Protein AF-A0A4Q3C2M2-F1 (afdb_monomer)

Radius of gyration: 34.2 Å; Cα contacts (8 Å, |Δi|>4): 511; chains: 1; bounding box: 67×61×88 Å

pLDDT: mean 86.48, std 10.22, range [49.38, 97.56]

Nearest PDB structures (foldseek):
  6jum-assembly2_F  TM=5.339E-01  e=8.936E-07  Mycolicibacterium smegmatis MC2 155
  6juo-assembly2_F  TM=5.204E-01  e=8.936E-07  Mycolicibacterium smegmatis MC2 155
  6jus-assembly2_F  TM=5.505E-01  e=2.115E-06  Mycolicibacterium smegmatis MC2 155
  7yll-assembly1_A  TM=5.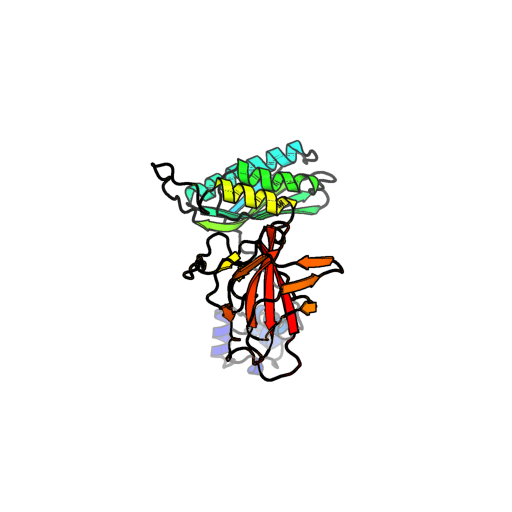994E-01  e=3.348E-06  Caldanaerobacter subterraneus subsp. tengcongensis MB4
  6jun-assembly2_A  TM=5.336E-01  e=5.301E-06  Mycolicibacterium smegmatis MC2 155

Structure (mmCIF, N/CA/C/O backbone):
data_AF-A0A4Q3C2M2-F1
#
_entry.id   AF-A0A4Q3C2M2-F1
#
loop_
_atom_site.group_PDB
_atom_site.id
_atom_site.type_symbol
_atom_site.label_atom_id
_atom_site.label_alt_id
_atom_site.label_comp_id
_atom_site.label_asym_id
_atom_site.label_entity_id
_atom_site.label_seq_id
_atom_site.pdbx_PDB_ins_code
_atom_site.Cartn_x
_atom_site.Cartn_y
_atom_site.Cartn_z
_atom_site.occupancy
_atom_site.B_iso_or_equiv
_atom_site.auth_seq_id
_atom_site.auth_comp_id
_atom_site.auth_asym_id
_atom_site.auth_atom_id
_atom_site.pdbx_PDB_model_num
ATOM 1 N N . MET A 1 1 ? -13.290 -27.060 31.501 1.00 60.03 1 MET A N 1
ATOM 2 C CA . MET A 1 1 ? -13.979 -25.785 31.180 1.00 60.03 1 MET A CA 1
ATOM 3 C C . MET A 1 1 ? -14.886 -25.884 29.936 1.00 60.03 1 MET A C 1
ATOM 5 O O . MET A 1 1 ? -15.082 -24.896 29.251 1.00 60.03 1 MET A O 1
ATOM 9 N N . ALA A 1 2 ? -15.508 -27.037 29.647 1.00 75.19 2 ALA A N 1
ATOM 10 C CA . ALA A 1 2 ? -16.236 -27.242 28.382 1.00 75.19 2 ALA A CA 1
ATOM 11 C C . ALA A 1 2 ? -17.607 -26.535 28.301 1.00 75.19 2 ALA A C 1
ATOM 13 O O . ALA A 1 2 ? -17.982 -26.056 27.242 1.00 75.19 2 ALA A O 1
ATOM 14 N N . LEU A 1 3 ? -18.329 -26.414 29.422 1.00 84.81 3 LEU A N 1
ATOM 15 C CA . LEU A 1 3 ? -19.639 -25.743 29.482 1.00 84.81 3 LEU A CA 1
ATOM 16 C C . LEU A 1 3 ? -19.568 -24.295 30.004 1.00 84.81 3 LEU A C 1
ATOM 18 O O . LEU A 1 3 ? -20.601 -23.728 30.329 1.00 84.81 3 LEU A O 1
ATOM 22 N N . ARG A 1 4 ? -18.369 -23.696 30.139 1.00 87.56 4 ARG A N 1
ATOM 23 C CA . ARG A 1 4 ? -18.173 -22.323 30.676 1.00 87.56 4 ARG A CA 1
ATOM 24 C C . ARG A 1 4 ? -18.995 -22.040 31.955 1.00 87.56 4 ARG A C 1
ATOM 26 O O . ARG A 1 4 ? -19.611 -20.990 32.094 1.00 87.56 4 ARG A O 1
ATOM 33 N N . LEU A 1 5 ? -19.039 -23.017 32.865 1.00 89.12 5 LEU A N 1
ATOM 34 C CA . LEU A 1 5 ? -19.772 -22.933 34.131 1.00 89.12 5 LEU A CA 1
ATOM 35 C C . LEU A 1 5 ? -18.962 -22.181 35.187 1.00 89.12 5 LEU A C 1
ATOM 37 O O . LEU A 1 5 ? -17.734 -22.271 35.212 1.00 89.12 5 LEU A O 1
ATOM 41 N N . GLU A 1 6 ? -19.665 -21.526 36.108 1.00 89.94 6 GLU A N 1
ATOM 42 C CA . GLU A 1 6 ? -19.064 -20.901 37.283 1.00 89.94 6 GLU A CA 1
ATOM 43 C C . GLU A 1 6 ? -18.319 -21.932 38.148 1.00 89.94 6 GLU A C 1
ATOM 45 O O . GLU A 1 6 ? -18.757 -23.078 38.321 1.00 89.94 6 GLU A O 1
ATOM 50 N N . GLN A 1 7 ? -17.187 -21.521 38.722 1.00 89.12 7 GLN A N 1
ATOM 51 C CA . GLN A 1 7 ? -16.257 -22.414 39.413 1.00 89.12 7 GLN A CA 1
ATOM 52 C C . GLN A 1 7 ? -16.909 -23.147 40.601 1.00 89.12 7 GLN A C 1
ATOM 54 O O . GLN A 1 7 ? -16.663 -24.338 40.801 1.00 89.12 7 GLN A O 1
ATOM 59 N N . ALA A 1 8 ? -17.824 -22.490 41.322 1.00 89.62 8 ALA A N 1
ATOM 60 C CA . ALA A 1 8 ? -18.588 -23.091 42.418 1.00 89.62 8 ALA A CA 1
ATOM 61 C C . ALA A 1 8 ? -19.507 -24.244 41.963 1.00 89.62 8 ALA A C 1
ATOM 63 O O . ALA A 1 8 ? -19.730 -25.210 42.701 1.00 89.62 8 ALA A O 1
ATOM 64 N N . THR A 1 9 ? -20.046 -24.169 40.745 1.00 88.69 9 THR A N 1
ATOM 65 C CA . THR A 1 9 ? -20.902 -25.213 40.158 1.00 88.69 9 THR A CA 1
ATOM 66 C C . THR A 1 9 ? -20.063 -26.391 39.676 1.00 88.69 9 THR A C 1
ATOM 68 O O . THR A 1 9 ? -20.416 -27.543 39.930 1.00 88.69 9 THR A O 1
ATOM 71 N N . VAL A 1 10 ? -18.900 -26.116 39.076 1.00 90.38 10 VAL A N 1
ATOM 72 C CA . VAL A 1 10 ? -17.929 -27.149 38.676 1.00 90.38 10 VAL A CA 1
ATOM 73 C C . VAL A 1 10 ? -17.458 -27.959 39.887 1.00 90.38 10 VAL A C 1
ATOM 75 O O . VAL A 1 10 ? -17.463 -29.187 39.846 1.00 90.38 10 VAL A O 1
ATOM 78 N N . GLN A 1 11 ? -17.118 -27.295 40.994 1.00 90.12 11 GLN A N 1
ATOM 79 C CA . GLN A 1 11 ? -16.693 -27.971 42.224 1.00 90.12 11 GLN A CA 1
ATOM 80 C C . GLN A 1 11 ? -17.796 -28.861 42.819 1.00 90.12 11 GLN A C 1
ATOM 82 O O . GLN A 1 11 ? -17.515 -29.971 43.272 1.00 90.12 11 GLN A O 1
ATOM 87 N N . ARG A 1 12 ? -19.058 -28.411 42.800 1.00 88.81 12 ARG A N 1
ATOM 88 C CA . ARG A 1 12 ? -20.202 -29.211 43.274 1.00 88.81 12 ARG A CA 1
ATOM 89 C C . ARG A 1 12 ? -20.454 -30.445 42.410 1.00 88.81 12 ARG A C 1
ATOM 91 O O . ARG A 1 12 ? -20.702 -31.514 42.960 1.00 88.81 12 ARG A O 1
ATOM 98 N N . LEU A 1 13 ? -20.359 -30.317 41.086 1.00 89.06 13 LEU A N 1
ATOM 99 C CA . LEU A 1 13 ? -20.456 -31.452 40.161 1.00 89.06 13 LEU A CA 1
ATOM 100 C C . LEU A 1 13 ? -19.337 -32.470 40.420 1.00 89.06 13 LEU A C 1
ATOM 102 O O . LEU A 1 13 ? -19.602 -33.665 40.539 1.00 89.06 13 LEU A O 1
ATOM 106 N N . HIS A 1 14 ? -18.108 -31.988 40.615 1.00 89.94 14 HIS A N 1
ATOM 107 C CA . HIS A 1 14 ? -16.955 -32.842 40.888 1.00 89.94 14 HIS A CA 1
ATOM 108 C C . HIS A 1 14 ? -17.087 -33.611 42.213 1.00 89.94 14 HIS A C 1
ATOM 110 O O . HIS A 1 14 ? -16.796 -34.803 42.263 1.00 89.94 14 HIS A O 1
ATOM 116 N N . LYS A 1 15 ? -17.597 -32.969 43.275 1.00 89.94 15 LYS A N 1
ATOM 117 C CA . LYS A 1 15 ? -17.882 -33.629 44.567 1.00 89.94 15 LYS A CA 1
ATOM 118 C C . LYS A 1 15 ? -18.911 -34.760 44.459 1.00 89.94 15 LYS A C 1
ATOM 120 O O . LYS A 1 15 ? -18.919 -35.650 45.299 1.00 89.94 15 LYS A O 1
ATOM 125 N N . LEU A 1 16 ? -19.768 -34.729 43.440 1.00 87.44 16 LEU A N 1
ATOM 126 C CA . LEU A 1 16 ? -20.792 -35.742 43.174 1.00 87.44 16 LEU A CA 1
ATOM 127 C C . LEU A 1 16 ? -20.350 -36.775 42.120 1.00 87.44 16 LEU A C 1
ATOM 129 O O . LEU A 1 16 ? -21.167 -37.575 41.673 1.00 87.44 16 LEU A O 1
ATOM 133 N N . GLY A 1 17 ? -19.080 -36.756 41.696 1.00 87.62 17 GLY A N 1
ATOM 134 C CA . GLY A 1 17 ? -18.540 -37.678 40.689 1.00 87.62 17 GLY A CA 1
ATOM 135 C C . GLY A 1 17 ? -18.951 -37.365 39.242 1.00 87.62 17 GLY A C 1
ATOM 136 O O . GLY A 1 17 ? -18.708 -38.175 38.341 1.00 87.62 17 GLY A O 1
ATOM 137 N N . LEU A 1 18 ? -19.555 -36.195 39.005 1.00 88.38 18 LEU A N 1
ATOM 138 C CA . LEU A 1 18 ? -19.999 -35.706 37.697 1.00 88.38 18 LEU A CA 1
ATOM 139 C C . LEU A 1 18 ? -18.896 -34.869 37.030 1.00 88.38 18 LEU A C 1
ATOM 141 O O . LEU A 1 18 ? -19.021 -33.665 36.827 1.00 88.38 18 LEU A O 1
ATOM 145 N N . ASP A 1 19 ? -17.787 -35.526 36.712 1.00 87.69 19 ASP A N 1
ATOM 146 C CA . ASP A 1 19 ? -16.583 -34.942 36.101 1.00 87.69 19 ASP A CA 1
ATOM 147 C C . ASP A 1 19 ? -16.683 -34.755 34.572 1.00 87.69 19 ASP A C 1
ATOM 149 O O . ASP A 1 19 ? -15.988 -33.915 33.999 1.00 87.69 19 ASP A O 1
ATOM 153 N N . LYS A 1 20 ? -17.559 -35.513 33.899 1.00 89.75 20 LYS A N 1
ATOM 154 C CA . LYS A 1 20 ? -17.764 -35.485 32.441 1.00 89.75 20 LYS A CA 1
ATOM 155 C C . LYS A 1 20 ? -19.220 -35.195 32.088 1.00 89.75 20 LYS A C 1
ATOM 157 O O . LYS A 1 20 ? -20.127 -35.748 32.703 1.00 89.75 20 LYS A O 1
ATOM 162 N N . ILE A 1 21 ? -19.438 -34.406 31.030 1.00 89.62 21 ILE A N 1
ATOM 163 C CA . ILE A 1 21 ? -20.779 -34.032 30.535 1.00 89.62 21 ILE A CA 1
ATOM 164 C C . ILE A 1 21 ? -21.632 -35.277 30.262 1.00 89.62 21 ILE A C 1
ATOM 166 O O . ILE A 1 21 ? -22.779 -35.348 30.696 1.00 89.62 21 ILE A O 1
ATOM 170 N N . GLY A 1 22 ? -21.044 -36.306 29.642 1.00 88.31 22 GLY A N 1
ATOM 171 C CA . GLY A 1 22 ? -21.733 -37.566 29.349 1.00 88.31 22 GLY A CA 1
ATOM 172 C C . GLY A 1 22 ? -22.341 -38.265 30.573 1.00 88.31 22 GLY A C 1
ATOM 173 O O . GLY A 1 22 ? -23.321 -38.982 30.422 1.00 88.31 22 GLY A O 1
ATOM 174 N N . LYS A 1 23 ? -21.829 -38.022 31.791 1.00 88.19 23 LYS A N 1
ATOM 175 C CA . LYS A 1 23 ? -22.362 -38.633 33.020 1.00 88.19 23 LYS A CA 1
ATOM 176 C C . LYS A 1 23 ? -23.680 -38.024 33.491 1.00 88.19 23 LYS A C 1
ATOM 178 O O . LYS A 1 23 ? -24.384 -38.663 34.263 1.00 88.19 23 LYS A O 1
ATOM 183 N N . PHE A 1 24 ? -24.008 -36.802 33.073 1.00 88.38 24 PHE A N 1
ATOM 184 C CA . PHE A 1 24 ? -25.226 -36.116 33.517 1.00 88.38 24 PHE A CA 1
ATOM 185 C C . PHE A 1 24 ? -26.093 -35.572 32.383 1.00 88.38 24 PHE A C 1
ATOM 187 O O . PHE A 1 24 ? -27.196 -35.107 32.645 1.00 88.38 24 PHE A O 1
ATOM 194 N N . ILE A 1 25 ? -25.652 -35.667 31.128 1.00 89.25 25 ILE A N 1
ATOM 195 C CA . ILE A 1 25 ? -26.408 -35.182 29.965 1.00 89.25 25 ILE A CA 1
ATOM 196 C C . ILE A 1 25 ? -27.773 -35.869 29.798 1.00 89.25 25 ILE A C 1
ATOM 198 O O . ILE A 1 25 ? -28.708 -35.253 29.303 1.00 89.25 25 ILE A O 1
ATOM 202 N N . GLN A 1 26 ? -27.897 -37.121 30.253 1.00 88.12 26 GLN A N 1
ATOM 203 C CA . GLN A 1 26 ? -29.139 -37.903 30.221 1.00 88.12 26 GLN A CA 1
ATOM 204 C C . GLN A 1 26 ? -29.976 -37.774 31.505 1.00 88.12 26 GLN A C 1
ATOM 206 O O . GLN A 1 26 ? -31.060 -38.348 31.595 1.00 88.12 26 GLN A O 1
ATOM 211 N N . MET A 1 27 ? -29.493 -37.053 32.525 1.00 89.00 27 MET A N 1
ATOM 212 C CA . MET A 1 27 ? -30.247 -36.892 33.770 1.00 89.00 27 MET A CA 1
ATOM 213 C C . MET A 1 27 ? -31.488 -36.012 33.555 1.00 89.00 27 MET A C 1
ATOM 215 O O . MET A 1 27 ? -31.445 -35.064 32.766 1.00 89.00 27 MET A O 1
ATOM 219 N N . PRO A 1 28 ? -32.584 -36.246 34.304 1.00 89.00 28 PRO A N 1
ATOM 220 C CA . PRO A 1 28 ? -33.771 -35.409 34.205 1.00 89.00 28 PRO A CA 1
ATOM 221 C C . PRO A 1 28 ? -33.453 -33.937 34.497 1.00 89.00 28 PRO A C 1
ATOM 223 O O . PRO A 1 28 ? -32.862 -33.604 35.531 1.00 89.00 28 PRO A O 1
ATOM 226 N N . ARG A 1 29 ? -33.905 -33.036 33.615 1.00 88.31 29 ARG A N 1
ATOM 227 C CA . ARG A 1 29 ? -33.667 -31.583 33.731 1.00 88.31 29 ARG A CA 1
ATOM 228 C C . ARG A 1 29 ? -34.121 -31.024 35.083 1.00 88.31 29 ARG A C 1
ATOM 230 O O . ARG A 1 29 ? -33.448 -30.163 35.641 1.00 88.31 29 ARG A O 1
ATOM 237 N N . SER A 1 30 ? -35.213 -31.542 35.648 1.00 88.88 30 SER A N 1
ATOM 238 C CA . SER A 1 30 ? -35.732 -31.147 36.967 1.00 88.88 30 SER A CA 1
ATOM 239 C C . SER A 1 30 ? -34.736 -31.398 38.107 1.00 88.88 30 SER A C 1
ATOM 241 O O . SER A 1 30 ? -34.596 -30.561 39.001 1.00 88.88 30 SER A O 1
ATOM 243 N N . VAL A 1 31 ? -33.993 -32.508 38.058 1.00 88.62 31 VAL A N 1
ATOM 244 C CA . VAL A 1 31 ? -32.983 -32.875 39.063 1.00 88.62 31 VAL A CA 1
ATOM 245 C C . VAL A 1 31 ? -31.769 -31.957 38.961 1.00 88.62 31 VAL A C 1
ATOM 247 O O . VAL A 1 31 ? -31.287 -31.452 39.979 1.00 88.62 31 VAL A O 1
ATOM 250 N N . LEU A 1 32 ? -31.310 -31.696 37.733 1.00 88.50 32 LEU A N 1
ATOM 251 C CA . LEU A 1 32 ? -30.190 -30.791 37.477 1.00 88.50 32 LEU A CA 1
ATOM 252 C C . LEU A 1 32 ? -30.530 -29.350 37.874 1.00 88.50 32 LEU A C 1
ATOM 254 O O . LEU A 1 32 ? -29.740 -28.719 38.577 1.00 88.50 32 LEU A O 1
ATOM 258 N N . ARG A 1 33 ? -31.733 -28.866 37.532 1.00 89.81 33 ARG A N 1
ATOM 259 C CA . ARG A 1 33 ? -32.215 -27.530 37.916 1.00 89.81 33 ARG A CA 1
ATOM 260 C C . ARG A 1 33 ? -32.247 -27.354 39.429 1.00 89.81 33 ARG A C 1
ATOM 262 O O . ARG A 1 33 ? -31.740 -26.362 39.938 1.00 89.81 33 ARG A O 1
ATOM 269 N N . ARG A 1 34 ? -32.809 -28.325 40.159 1.00 87.69 34 ARG A N 1
ATOM 270 C CA . ARG A 1 34 ? -32.954 -28.242 41.622 1.00 87.69 34 ARG A CA 1
ATOM 271 C C . ARG A 1 34 ? -31.607 -28.207 42.349 1.00 87.69 34 ARG A C 1
ATOM 273 O O . ARG A 1 34 ? -31.504 -27.567 43.388 1.00 87.69 34 ARG A O 1
ATOM 280 N N . ARG A 1 35 ? -30.590 -28.911 41.839 1.00 87.06 35 ARG A N 1
ATOM 281 C CA . ARG A 1 35 ? -29.280 -29.041 42.507 1.00 87.06 35 ARG A CA 1
ATOM 282 C C . ARG A 1 35 ? -28.246 -28.005 42.065 1.00 87.06 35 ARG A C 1
ATOM 284 O O . ARG A 1 35 ? -27.429 -27.587 42.883 1.00 87.06 35 ARG A O 1
ATOM 291 N N . PHE A 1 36 ? -28.265 -27.611 40.795 1.00 87.56 36 PHE A N 1
ATOM 292 C CA . PHE A 1 36 ? -27.219 -26.781 40.184 1.00 87.56 36 PHE A CA 1
ATOM 293 C C . PHE A 1 36 ? -27.750 -25.490 39.555 1.00 87.56 36 PHE A C 1
ATOM 295 O O . PHE A 1 36 ? -26.964 -24.687 39.057 1.00 87.56 36 PHE A O 1
ATOM 302 N N . GLY A 1 37 ? -29.063 -25.267 39.611 1.00 88.88 37 GLY A N 1
ATOM 303 C CA . GLY A 1 37 ? -29.704 -24.072 39.087 1.00 88.88 37 GLY A CA 1
ATOM 304 C C . GLY A 1 37 ? -29.899 -24.094 37.573 1.00 88.88 37 GLY A C 1
ATOM 305 O O . GLY A 1 37 ? -29.601 -25.060 36.869 1.00 88.88 37 GLY A O 1
ATOM 306 N N . GLU A 1 38 ? -30.439 -22.989 37.076 1.00 90.31 38 GLU A N 1
ATOM 307 C CA . GLU A 1 38 ? -30.818 -22.818 35.673 1.00 90.31 38 GLU A CA 1
ATOM 308 C C . GLU A 1 38 ? -29.612 -22.565 34.760 1.00 90.31 38 GLU A C 1
ATOM 310 O O . GLU A 1 38 ? -29.592 -23.027 33.624 1.00 90.31 38 GLU A O 1
ATOM 315 N N . ALA A 1 39 ? -28.554 -21.942 35.286 1.00 89.81 39 ALA A N 1
ATOM 316 C CA . ALA A 1 39 ? -27.333 -21.639 34.541 1.00 89.81 39 ALA A CA 1
ATOM 317 C C . ALA A 1 39 ? -26.648 -22.891 33.957 1.00 89.81 39 ALA A C 1
ATOM 319 O O . ALA A 1 39 ? -26.135 -22.848 32.838 1.00 89.81 39 ALA A O 1
ATOM 320 N N . LEU A 1 40 ? -26.675 -24.022 34.680 1.00 90.56 40 LEU A N 1
ATOM 321 C CA . LEU A 1 40 ? -26.167 -25.299 34.167 1.00 90.56 40 LEU A CA 1
ATOM 322 C C . LEU A 1 40 ? -26.988 -25.783 32.967 1.00 90.56 40 LEU A C 1
ATOM 324 O O . LEU A 1 40 ? -26.415 -26.227 31.976 1.00 90.56 40 LEU A O 1
ATOM 328 N N . LEU A 1 41 ? -28.318 -25.704 33.060 1.00 91.38 41 LEU A N 1
ATOM 329 C CA . LEU A 1 41 ? -29.217 -26.139 31.992 1.00 91.38 41 LEU A CA 1
ATOM 330 C C . LEU A 1 41 ? -29.111 -25.250 30.759 1.00 91.38 41 LEU A C 1
ATOM 332 O O . LEU A 1 41 ? -29.114 -25.783 29.655 1.00 91.38 41 LEU A O 1
ATOM 336 N N . LEU A 1 42 ? -28.970 -23.937 30.947 1.00 91.69 42 LEU A N 1
ATOM 337 C CA . LEU A 1 42 ? -28.752 -22.994 29.856 1.00 91.69 42 LEU A CA 1
ATOM 338 C C . LEU A 1 42 ? -27.470 -23.346 29.097 1.00 91.69 42 LEU A C 1
ATOM 340 O O . LEU A 1 42 ? -27.502 -23.538 27.887 1.00 91.69 42 LEU A O 1
ATOM 344 N N . LYS A 1 43 ? -26.347 -23.525 29.805 1.00 91.38 43 LYS A N 1
ATOM 345 C CA . LYS A 1 43 ? -25.070 -23.878 29.166 1.00 91.38 43 LYS A CA 1
ATOM 346 C C . LYS A 1 43 ? -25.082 -25.265 28.527 1.00 91.38 43 LYS A C 1
ATOM 348 O O . LYS A 1 43 ? -24.472 -25.452 27.478 1.00 91.38 43 LYS A O 1
ATOM 353 N N . LEU A 1 44 ? -25.789 -26.225 29.124 1.00 90.94 44 LEU A N 1
ATOM 354 C CA . LEU A 1 44 ? -25.987 -27.546 28.531 1.00 90.94 44 LEU A CA 1
ATOM 355 C C . LEU A 1 44 ? -26.843 -27.470 27.259 1.00 90.94 44 LEU A C 1
ATOM 357 O O . LEU A 1 44 ? -26.514 -28.120 26.274 1.00 90.94 44 LEU A O 1
ATOM 361 N N . GLY A 1 45 ? -27.905 -26.661 27.268 1.00 90.75 45 GLY A N 1
ATOM 362 C CA . GLY A 1 45 ? -28.761 -26.428 26.107 1.00 90.75 45 GLY A CA 1
ATOM 363 C C . GLY A 1 45 ? -28.022 -25.735 24.964 1.00 90.75 45 GLY A C 1
ATOM 364 O O . GLY A 1 45 ? -28.124 -26.178 23.825 1.00 90.75 45 GLY A O 1
ATOM 365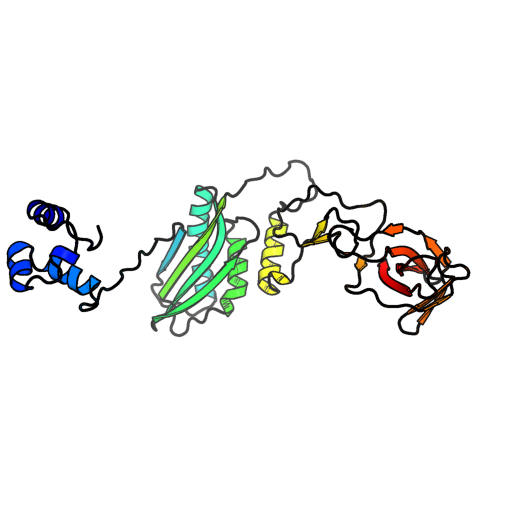 N N . GLN A 1 46 ? -27.194 -24.735 25.277 1.00 91.31 46 GLN A N 1
ATOM 366 C CA . GLN A 1 46 ? -26.322 -24.064 24.307 1.00 91.31 46 GLN A CA 1
ATOM 367 C C . GLN A 1 46 ? -25.312 -25.039 23.683 1.00 91.31 46 GLN A C 1
ATOM 369 O O . GLN A 1 46 ? -25.104 -25.030 22.476 1.00 91.31 46 GLN A O 1
ATOM 374 N N . ALA A 1 47 ? -24.727 -25.938 24.481 1.00 89.88 47 ALA A N 1
ATOM 375 C CA . ALA A 1 47 ? -23.802 -26.955 23.975 1.00 89.88 47 ALA A CA 1
ATOM 376 C C . ALA A 1 47 ? -24.484 -28.048 23.130 1.00 89.88 47 ALA A C 1
ATOM 378 O O . ALA A 1 47 ? -23.842 -28.637 22.264 1.00 89.88 47 ALA A O 1
ATOM 379 N N . LEU A 1 48 ? -25.764 -28.330 23.390 1.00 89.25 48 LEU A N 1
ATOM 380 C CA . LEU A 1 48 ? -26.581 -29.288 22.637 1.00 89.25 48 LEU A CA 1
ATOM 381 C C . LEU A 1 48 ? -27.284 -28.668 21.418 1.00 89.25 48 LEU A C 1
ATOM 383 O O . LEU A 1 48 ? -27.910 -29.399 20.656 1.00 89.25 48 LEU A O 1
ATOM 387 N N . GLY A 1 49 ? -27.205 -27.346 21.239 1.00 89.06 49 GLY A N 1
ATOM 388 C CA . GLY A 1 49 ? -27.900 -26.625 20.171 1.00 89.06 49 GLY A CA 1
ATOM 389 C C . GLY A 1 49 ? -29.413 -26.490 20.376 1.00 89.06 49 GLY A C 1
ATOM 390 O O . GLY A 1 49 ? -30.125 -26.175 19.430 1.00 89.06 49 GLY A O 1
ATOM 391 N N . THR A 1 50 ? -29.923 -26.734 21.588 1.00 90.88 50 THR A N 1
ATOM 392 C CA . THR A 1 50 ? -31.351 -26.546 21.908 1.00 90.88 50 THR A CA 1
ATOM 393 C C . THR A 1 50 ? -31.676 -25.125 22.363 1.00 90.88 50 THR A C 1
ATOM 395 O O . THR A 1 50 ? -32.844 -24.769 22.431 1.00 90.88 50 THR A O 1
ATOM 398 N N . GLU A 1 51 ? -30.660 -24.343 22.727 1.00 92.00 51 GLU A N 1
ATOM 399 C CA . GLU A 1 51 ? -30.773 -22.942 23.140 1.00 92.00 51 GLU A CA 1
ATOM 400 C C . GLU A 1 51 ? -29.813 -22.106 22.296 1.00 92.00 51 GLU A C 1
ATOM 402 O O . GLU A 1 51 ? -28.676 -22.525 22.058 1.00 92.00 51 GLU A O 1
ATOM 407 N N . GLU A 1 52 ? -30.235 -20.914 21.881 1.00 89.25 52 GLU A N 1
ATOM 408 C CA . GLU A 1 52 ? -29.352 -19.994 21.168 1.00 89.25 52 GLU A CA 1
ATOM 409 C C . GLU A 1 52 ? -28.275 -19.419 22.106 1.00 89.25 52 GLU A C 1
ATOM 411 O O . GLU A 1 52 ? -28.514 -19.071 23.269 1.00 89.25 52 GLU A O 1
ATOM 416 N N . GLU A 1 53 ? -27.051 -19.304 21.592 1.00 89.81 53 GLU A N 1
ATOM 417 C CA . GLU A 1 53 ? -25.970 -18.575 22.247 1.00 89.81 53 GLU A CA 1
ATOM 418 C C . GLU A 1 53 ? -25.514 -17.435 21.340 1.00 89.81 53 GLU A C 1
ATOM 420 O O . GLU A 1 53 ? -24.888 -17.654 20.304 1.00 89.81 53 GLU A O 1
ATOM 425 N N . ALA A 1 54 ? -25.808 -16.200 21.749 1.00 86.62 54 ALA A N 1
ATOM 426 C CA . ALA A 1 54 ? -25.263 -15.028 21.087 1.00 86.62 54 ALA A CA 1
ATOM 427 C C . ALA A 1 54 ?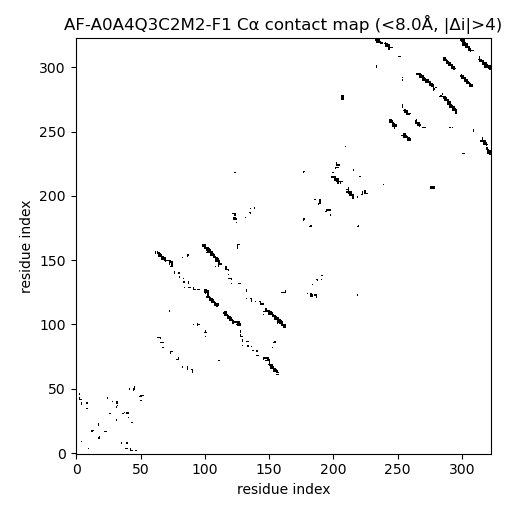 -23.751 -14.951 21.345 1.00 86.62 54 ALA A C 1
ATOM 429 O O . ALA A 1 54 ? -23.296 -14.912 22.491 1.00 86.62 54 ALA A O 1
ATOM 430 N N . ILE A 1 55 ? -22.965 -14.916 20.270 1.00 82.00 55 ILE A N 1
ATOM 431 C CA . ILE A 1 55 ? -21.529 -14.660 20.353 1.00 82.00 55 ILE A CA 1
ATOM 432 C C . ILE A 1 55 ? -21.347 -13.153 20.498 1.00 82.00 55 ILE A C 1
ATOM 434 O O . ILE A 1 55 ? -21.615 -12.404 19.561 1.00 82.00 55 ILE A O 1
ATOM 438 N N . THR A 1 56 ? -20.863 -12.705 21.654 1.00 79.50 56 THR A N 1
ATOM 439 C CA . THR A 1 56 ? -20.416 -11.320 21.815 1.00 79.50 56 THR A CA 1
ATOM 440 C C . THR A 1 56 ? -19.026 -11.193 21.193 1.00 79.50 56 THR A C 1
ATOM 442 O O . THR A 1 56 ? -18.079 -11.780 21.725 1.00 79.50 56 THR A O 1
ATOM 445 N N . PRO A 1 57 ? -18.861 -10.471 20.072 1.00 79.19 57 PRO A N 1
ATOM 446 C CA . PRO A 1 57 ? -17.547 -10.289 19.480 1.00 79.19 57 PRO A CA 1
ATOM 447 C C . PRO A 1 57 ? -16.661 -9.495 20.442 1.00 79.19 57 PRO A C 1
ATOM 449 O O . PRO A 1 57 ? -17.073 -8.469 20.986 1.00 79.19 57 PRO A O 1
ATOM 452 N N . LEU A 1 58 ? -15.425 -9.955 20.635 1.00 80.69 58 LEU A N 1
ATOM 453 C CA . LEU A 1 58 ? -14.413 -9.158 21.314 1.00 80.69 58 LEU A CA 1
ATOM 454 C C . LEU A 1 58 ? -13.986 -8.034 20.362 1.00 80.69 58 LEU A C 1
ATOM 456 O O . LEU A 1 58 ? -13.248 -8.268 19.406 1.00 80.69 58 LEU A O 1
ATOM 460 N N . VAL A 1 59 ? -14.471 -6.820 20.606 1.00 75.81 59 VAL A N 1
ATOM 461 C CA . VAL A 1 59 ? -14.065 -5.639 19.839 1.00 75.81 59 VAL A CA 1
ATOM 462 C C . VAL A 1 59 ? -12.794 -5.080 20.470 1.00 75.81 59 VAL A C 1
ATOM 464 O O . VAL A 1 59 ? -12.831 -4.506 21.556 1.00 75.81 59 VAL A O 1
ATOM 467 N N . LEU A 1 60 ? -11.656 -5.273 19.801 1.00 73.06 60 LEU A N 1
ATOM 468 C CA . LEU A 1 60 ? -10.403 -4.633 20.196 1.00 73.06 60 LEU A CA 1
ATOM 469 C C . LEU A 1 60 ? -10.520 -3.129 19.938 1.00 73.06 60 LEU A C 1
ATOM 471 O O . LEU A 1 60 ? -10.821 -2.715 18.818 1.00 73.06 60 LEU A O 1
ATOM 475 N N . VAL A 1 61 ? -10.281 -2.317 20.967 1.00 72.94 61 VAL A N 1
ATOM 476 C CA . VAL A 1 61 ? -10.226 -0.860 20.818 1.00 72.94 61 VAL A CA 1
ATOM 477 C C . VAL A 1 61 ? -8.970 -0.524 20.010 1.00 72.94 61 VAL A C 1
ATOM 479 O O . VAL A 1 61 ? -7.873 -0.897 20.440 1.00 72.94 61 VAL A O 1
ATOM 482 N N . PRO A 1 62 ? -9.087 0.135 18.842 1.00 76.62 62 PRO A N 1
ATOM 483 C CA . PRO A 1 62 ? -7.916 0.548 18.085 1.00 76.62 62 PRO A CA 1
ATOM 484 C C . PRO A 1 62 ? -7.064 1.485 18.950 1.00 76.62 62 PRO A C 1
ATOM 486 O O . PRO A 1 62 ? -7.610 2.426 19.526 1.00 76.62 62 PRO A O 1
ATOM 489 N N . PRO A 1 63 ? -5.741 1.271 19.050 1.00 80.62 63 PRO A N 1
ATOM 490 C CA . PRO A 1 63 ? -4.903 2.076 19.937 1.00 80.62 63 PRO A CA 1
ATOM 491 C C . PRO A 1 63 ? -4.870 3.552 19.521 1.00 80.62 63 PRO A C 1
ATOM 493 O O . PRO A 1 63 ? -4.772 4.424 20.382 1.00 80.62 63 PRO A O 1
ATOM 496 N N . TYR A 1 64 ? -5.010 3.827 18.222 1.00 93.00 64 TYR A N 1
ATOM 497 C CA . TYR A 1 64 ? -4.924 5.157 17.628 1.00 93.00 64 TYR A CA 1
ATOM 498 C C . TYR A 1 64 ? -6.189 5.453 16.817 1.00 93.00 64 TYR A C 1
ATOM 500 O O . TYR A 1 64 ? -6.274 5.160 15.620 1.00 93.00 64 TYR A O 1
ATOM 508 N N . GLU A 1 65 ? -7.190 6.008 17.490 1.00 95.06 65 GLU A N 1
ATOM 509 C CA . GLU A 1 65 ? -8.443 6.456 16.893 1.00 95.06 65 GLU A CA 1
ATOM 510 C C . GLU A 1 65 ? -8.778 7.850 17.412 1.00 95.06 65 GLU A C 1
ATOM 512 O O . GLU A 1 65 ? -8.812 8.067 18.619 1.00 95.06 65 GLU A O 1
ATOM 517 N N . GLU A 1 66 ? -9.075 8.762 16.492 1.00 96.50 66 GLU A N 1
ATOM 518 C CA . GLU A 1 66 ? -9.581 10.093 16.800 1.00 96.50 66 GLU A CA 1
ATOM 519 C C . GLU A 1 66 ? -10.990 10.251 16.238 1.00 96.50 66 GLU A C 1
ATOM 521 O O . GLU A 1 66 ? -11.316 9.759 15.151 1.00 96.50 66 GLU A O 1
ATOM 526 N N . ARG A 1 67 ? -11.848 10.935 16.992 1.00 96.12 67 ARG A N 1
ATOM 527 C CA . ARG A 1 67 ? -13.272 11.083 16.680 1.00 96.12 67 ARG A CA 1
ATOM 528 C C . ARG A 1 67 ? -13.646 12.551 16.722 1.00 96.12 67 ARG A C 1
ATOM 530 O O . ARG A 1 67 ? -13.328 13.246 17.680 1.00 96.12 67 ARG A O 1
ATOM 537 N N . LEU A 1 68 ? -14.370 13.003 15.708 1.00 96.56 68 LEU A N 1
ATOM 538 C CA . LEU A 1 68 ? -14.851 14.372 15.610 1.00 96.56 68 LEU A CA 1
ATOM 539 C C . LEU A 1 68 ? -16.371 14.362 15.409 1.00 96.56 68 LEU A C 1
ATOM 541 O O . LEU A 1 68 ? -16.830 14.158 14.280 1.00 96.56 68 LEU A O 1
ATOM 545 N N . PRO A 1 69 ? -17.159 14.544 16.485 1.00 95.56 69 PRO A N 1
ATOM 546 C CA . PRO A 1 69 ? -18.590 14.774 16.357 1.00 95.56 69 PRO A CA 1
ATOM 547 C C . PRO A 1 69 ? -18.838 16.158 15.745 1.00 95.56 69 PRO A C 1
ATOM 549 O O . PRO A 1 69 ? -18.183 17.142 16.100 1.00 95.56 69 PRO A O 1
ATOM 552 N N . CYS A 1 70 ? -19.787 16.240 14.822 1.00 92.12 70 CYS A N 1
ATOM 553 C CA . CYS A 1 70 ? -20.204 17.479 14.184 1.00 92.12 70 CYS A CA 1
ATOM 554 C C . CYS A 1 70 ? -21.524 17.942 14.811 1.00 92.12 70 CYS A C 1
ATOM 556 O O . CYS A 1 70 ? -22.504 17.205 14.796 1.00 92.12 70 CYS A O 1
ATOM 558 N N . LEU A 1 71 ? -21.550 19.165 15.353 1.00 88.06 71 LEU A N 1
ATOM 559 C CA . LEU A 1 71 ? -22.772 19.755 15.921 1.00 88.06 71 LEU A CA 1
ATOM 560 C C . LEU A 1 71 ? -23.860 19.933 14.856 1.00 88.06 71 LEU A C 1
ATOM 562 O O . LEU A 1 71 ? -25.036 19.711 15.124 1.00 88.06 71 LEU A O 1
ATOM 566 N N . GLU A 1 72 ? -23.443 20.297 13.643 1.00 90.25 72 GLU A N 1
ATOM 567 C CA . GLU A 1 72 ? -24.294 20.340 12.463 1.00 90.25 72 GLU A CA 1
ATOM 568 C C . GLU A 1 72 ? -23.775 19.350 11.409 1.00 90.25 72 GLU A C 1
ATOM 570 O O . GLU A 1 72 ? -22.558 19.263 11.204 1.00 90.25 72 GLU A O 1
ATOM 575 N N . PRO A 1 73 ? -24.664 18.617 10.715 1.00 91.62 73 PRO A N 1
ATOM 576 C CA . PRO A 1 73 ? -24.268 17.651 9.700 1.00 91.62 73 PRO A CA 1
ATOM 577 C C . PRO A 1 73 ? -23.486 18.306 8.557 1.00 91.62 73 PRO A C 1
ATOM 579 O O . PRO A 1 73 ? -24.013 19.134 7.808 1.00 91.62 73 PRO A O 1
ATOM 582 N N . ILE A 1 74 ? -22.233 17.895 8.365 1.00 93.88 74 ILE A N 1
ATOM 583 C CA . ILE A 1 74 ? -21.382 18.473 7.321 1.00 93.88 74 ILE A CA 1
ATOM 584 C C . ILE A 1 74 ? -21.708 17.867 5.954 1.00 93.88 74 ILE A C 1
ATOM 586 O O . ILE A 1 74 ? -21.862 16.653 5.798 1.00 93.88 74 ILE A O 1
ATOM 590 N N . ARG A 1 75 ? -21.817 18.729 4.938 1.00 93.44 75 ARG A N 1
ATOM 591 C CA . ARG A 1 75 ? -22.159 18.337 3.555 1.00 93.44 75 ARG A CA 1
ATOM 592 C C . ARG A 1 75 ? -21.207 18.905 2.511 1.00 93.44 75 ARG A C 1
ATOM 594 O O . ARG A 1 75 ? -21.195 18.433 1.379 1.00 93.44 75 ARG A O 1
ATOM 601 N N . THR A 1 76 ? -20.429 19.920 2.872 1.00 93.12 76 THR A N 1
ATOM 602 C CA . THR A 1 76 ? -19.529 20.597 1.943 1.00 93.12 76 THR A CA 1
ATOM 603 C C . THR A 1 76 ? -18.145 19.964 1.958 1.00 93.12 76 THR A C 1
ATOM 605 O O . THR A 1 76 ? -17.656 19.510 2.993 1.00 93.12 76 THR A O 1
ATOM 608 N N . LYS A 1 77 ? -17.490 19.982 0.793 1.00 93.75 77 LYS A N 1
ATOM 609 C CA . LYS A 1 77 ? -16.099 19.544 0.635 1.00 93.75 77 LYS A CA 1
ATOM 610 C C . LYS A 1 77 ? -15.172 20.255 1.629 1.00 93.75 77 LYS A C 1
ATOM 612 O O . LYS A 1 77 ? -14.413 19.595 2.324 1.00 93.75 77 LYS A O 1
ATOM 617 N N . THR A 1 78 ? -15.309 21.574 1.756 1.00 94.31 78 THR A N 1
ATOM 618 C CA . THR A 1 78 ? -14.499 22.399 2.663 1.00 94.31 78 THR A CA 1
ATOM 619 C C . THR A 1 78 ? -14.675 22.011 4.131 1.00 94.31 78 THR A C 1
ATOM 621 O O . THR A 1 78 ? -13.692 21.928 4.860 1.00 94.31 78 THR A O 1
ATOM 624 N N . ALA A 1 79 ? -15.901 21.715 4.578 1.00 94.56 79 ALA A N 1
ATOM 625 C CA . ALA A 1 79 ? -16.137 21.271 5.952 1.00 94.56 79 ALA A CA 1
ATOM 626 C C . ALA A 1 79 ? -15.517 19.891 6.222 1.00 94.56 79 ALA A C 1
ATOM 628 O O . ALA A 1 79 ? -14.934 19.680 7.284 1.00 94.56 79 ALA A O 1
ATOM 629 N N . ILE A 1 80 ? -15.598 18.972 5.252 1.00 94.94 80 ILE A N 1
ATOM 630 C CA . ILE A 1 80 ? -14.958 17.652 5.337 1.00 94.94 80 ILE A CA 1
ATOM 631 C C . ILE A 1 80 ? -13.434 17.801 5.398 1.00 94.94 80 ILE A C 1
ATOM 633 O O . ILE A 1 80 ? -12.796 17.164 6.230 1.00 94.94 80 ILE A O 1
ATOM 637 N N . GLU A 1 81 ? -12.846 18.669 4.576 1.00 95.81 81 GLU A N 1
ATOM 638 C CA . GLU A 1 81 ? -11.407 18.948 4.592 1.00 95.81 81 GLU A CA 1
ATOM 639 C C . GLU A 1 81 ? -10.947 19.508 5.941 1.00 95.81 81 GLU A C 1
ATOM 641 O O . GLU A 1 81 ? -10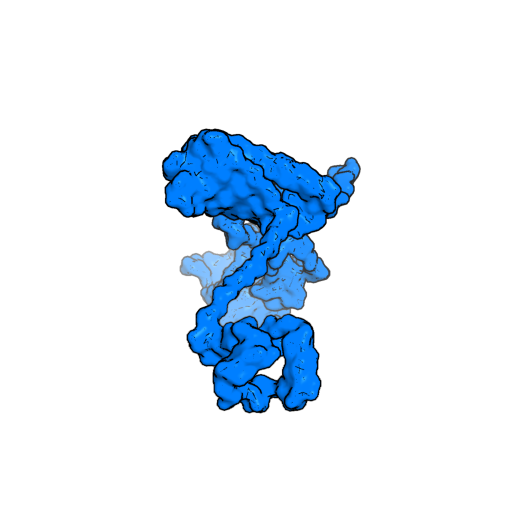.006 18.981 6.528 1.00 95.81 81 GLU A O 1
ATOM 646 N N . ILE A 1 82 ? -11.652 20.504 6.486 1.00 95.69 82 ILE A N 1
ATOM 647 C CA . ILE A 1 82 ? -11.358 21.065 7.816 1.00 95.69 82 ILE A CA 1
ATOM 648 C C . ILE A 1 82 ? -11.441 19.979 8.896 1.00 95.69 82 ILE A C 1
ATOM 650 O O . ILE A 1 82 ? -10.588 19.911 9.781 1.00 95.69 82 ILE A O 1
ATOM 654 N N . ALA A 1 83 ? -12.459 19.122 8.829 1.00 95.81 83 ALA A N 1
ATOM 655 C CA . ALA A 1 83 ? -12.640 18.035 9.779 1.00 95.81 83 ALA A CA 1
ATOM 656 C C . ALA A 1 83 ? -11.516 16.987 9.699 1.00 95.81 83 ALA A C 1
ATOM 658 O O . ALA A 1 83 ? -11.014 16.548 10.734 1.00 95.81 83 ALA A O 1
ATOM 659 N N . ILE A 1 84 ? -11.081 16.626 8.487 1.00 96.62 84 ILE A N 1
ATOM 660 C CA . ILE A 1 84 ? -9.942 15.725 8.265 1.00 96.62 84 ILE A CA 1
ATOM 661 C C . ILE A 1 84 ? -8.660 16.336 8.830 1.00 96.62 84 ILE A C 1
ATOM 663 O O . ILE A 1 84 ? -7.926 15.641 9.527 1.00 96.62 84 ILE A O 1
ATOM 667 N N . THR A 1 85 ? -8.401 17.621 8.576 1.00 97.31 85 THR A N 1
ATOM 668 C CA . THR A 1 85 ? -7.219 18.315 9.106 1.00 97.31 85 THR A CA 1
ATOM 669 C C . THR A 1 85 ? -7.190 18.277 10.630 1.00 97.31 85 THR A C 1
ATOM 671 O O . THR A 1 85 ? -6.186 17.859 11.194 1.00 97.31 85 THR A O 1
ATOM 674 N N . LYS A 1 86 ? -8.308 18.588 11.299 1.00 97.00 86 LYS A N 1
ATOM 675 C CA . LYS A 1 86 ? -8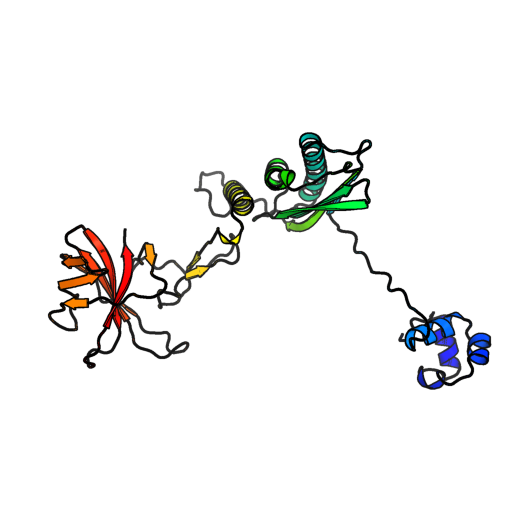.404 18.515 12.769 1.00 97.00 86 LYS A CA 1
ATOM 676 C C . LYS A 1 86 ? -8.127 17.111 13.311 1.00 97.00 86 LYS A C 1
ATOM 678 O O . LYS A 1 86 ? -7.390 16.955 14.279 1.00 97.00 86 LYS A O 1
ATOM 683 N N . LEU A 1 87 ? -8.703 16.082 12.687 1.00 97.38 87 LEU A N 1
ATOM 684 C CA . LEU A 1 87 ? -8.460 14.689 13.076 1.00 97.38 87 LEU A CA 1
ATOM 685 C C . LEU A 1 87 ? -6.994 14.289 12.879 1.00 97.38 87 LEU A C 1
ATOM 687 O O . LEU A 1 87 ? -6.425 13.598 13.721 1.00 97.38 87 LEU A O 1
ATOM 691 N N . LEU A 1 88 ? -6.375 14.734 11.783 1.00 97.50 88 LEU A N 1
ATOM 692 C CA . LEU A 1 88 ? -4.962 14.492 11.516 1.00 97.50 88 LEU A CA 1
ATOM 693 C C . LEU A 1 88 ? -4.058 15.211 12.515 1.00 97.50 88 LEU A C 1
ATOM 695 O O . LEU A 1 88 ? -3.085 14.606 12.944 1.00 97.50 88 LEU A O 1
ATOM 699 N N . GLU A 1 89 ? -4.356 16.453 12.894 1.00 97.31 89 GLU A N 1
ATOM 700 C CA . GLU A 1 89 ? -3.588 17.202 13.898 1.00 97.31 89 GLU A CA 1
ATOM 701 C C . GLU A 1 89 ? -3.560 16.469 15.243 1.00 97.31 89 GLU A C 1
ATOM 703 O O . GLU A 1 89 ? -2.481 16.247 15.791 1.00 97.31 89 GLU A O 1
ATOM 708 N N . LEU A 1 90 ? -4.724 16.020 15.726 1.00 96.56 90 LEU A N 1
ATOM 709 C CA . LEU A 1 90 ? -4.844 15.254 16.972 1.00 96.56 90 LEU A CA 1
ATOM 710 C C . LEU A 1 90 ? -4.062 13.936 16.900 1.00 96.56 90 LEU A C 1
ATOM 712 O O . LEU A 1 90 ? -3.223 13.646 17.755 1.00 96.56 90 LEU A O 1
ATOM 716 N N . LEU A 1 91 ? -4.289 13.164 15.835 1.00 96.38 91 LEU A N 1
ATOM 717 C CA . LEU A 1 91 ? -3.665 11.858 15.660 1.00 96.38 91 LEU A CA 1
ATOM 718 C C . LEU A 1 91 ? -2.145 11.973 15.493 1.00 96.38 91 LEU A C 1
ATOM 720 O O . LEU A 1 91 ? -1.392 11.222 16.108 1.00 96.38 91 LEU A O 1
ATOM 724 N N . CYS A 1 92 ? -1.676 12.906 14.663 1.00 95.44 92 CYS A N 1
ATOM 725 C CA . CYS A 1 92 ? -0.252 13.085 14.388 1.00 95.44 92 CYS A CA 1
ATOM 726 C C . CYS A 1 92 ? 0.503 13.618 15.602 1.00 95.44 92 CYS A C 1
ATOM 728 O O . CYS A 1 92 ? 1.648 13.220 15.799 1.00 95.44 92 CYS A O 1
ATOM 730 N N . LEU A 1 93 ? -0.123 14.470 16.422 1.00 95.12 93 LEU A N 1
ATOM 731 C CA . LEU A 1 93 ? 0.457 14.909 17.689 1.00 95.12 93 LEU A CA 1
ATOM 732 C C . LEU A 1 93 ? 0.718 13.710 18.603 1.00 95.12 93 LEU A C 1
ATOM 734 O O . LEU A 1 93 ? 1.815 13.558 19.127 1.00 95.12 93 LEU A O 1
ATOM 738 N N . ARG A 1 94 ? -0.260 12.813 18.741 1.00 94.56 94 ARG A N 1
ATOM 739 C CA . ARG A 1 94 ? -0.094 11.612 19.559 1.00 94.56 94 ARG A CA 1
ATOM 740 C C . ARG A 1 94 ? 0.969 10.667 18.993 1.00 94.56 94 ARG A C 1
ATOM 742 O O . ARG A 1 94 ? 1.860 10.233 19.720 1.00 94.56 94 ARG A O 1
ATOM 749 N N . LEU A 1 95 ? 0.929 10.397 17.687 1.00 94.44 95 LEU A N 1
ATOM 750 C CA . LEU A 1 95 ? 1.928 9.546 17.033 1.00 94.44 95 LEU A CA 1
ATOM 751 C C . LEU A 1 95 ? 3.344 10.113 17.184 1.00 94.44 95 LEU A C 1
ATOM 753 O O . LEU A 1 95 ? 4.261 9.360 17.496 1.00 94.44 95 LEU A O 1
ATOM 757 N N . SER A 1 96 ? 3.530 11.426 17.024 1.00 92.94 96 SER A N 1
ATOM 758 C CA . SER A 1 96 ? 4.849 12.048 17.163 1.00 92.94 96 SER A CA 1
ATOM 759 C C . SER A 1 96 ? 5.378 11.976 18.595 1.00 92.94 96 SER A C 1
ATOM 761 O O . SER A 1 96 ? 6.551 11.654 18.775 1.00 92.94 96 SER A O 1
ATOM 763 N N . THR A 1 97 ? 4.523 12.165 19.610 1.00 92.25 97 THR A N 1
ATOM 764 C CA . THR A 1 97 ? 4.926 12.021 21.022 1.00 92.25 97 THR A CA 1
ATOM 765 C C . THR A 1 97 ? 5.377 10.607 21.379 1.00 92.25 97 THR A C 1
ATOM 767 O O . THR A 1 97 ? 6.232 10.435 22.243 1.00 92.25 97 THR A O 1
ATOM 770 N N . GLU A 1 98 ? 4.848 9.599 20.688 1.00 92.56 98 GLU A N 1
ATOM 771 C CA . GLU A 1 98 ? 5.201 8.191 20.887 1.00 92.56 98 GLU A CA 1
ATOM 772 C C . GLU A 1 98 ? 6.335 7.723 19.947 1.00 92.56 98 GLU A C 1
ATOM 774 O O . GLU A 1 98 ? 6.712 6.553 19.965 1.00 92.56 98 GLU A O 1
ATOM 779 N N . GLY A 1 99 ? 6.899 8.614 19.118 1.00 91.00 99 GLY A N 1
ATOM 780 C CA . GLY A 1 99 ? 7.946 8.269 18.146 1.00 91.00 99 GLY A CA 1
ATOM 781 C C . GLY A 1 99 ? 7.451 7.387 16.993 1.00 91.00 99 GLY A C 1
ATOM 782 O O . GLY A 1 99 ? 8.227 6.661 16.371 1.00 91.00 99 GLY A O 1
ATOM 783 N N . LEU A 1 100 ? 6.152 7.426 16.708 1.00 94.50 100 LEU A N 1
ATOM 784 C CA . LEU A 1 100 ? 5.475 6.624 15.698 1.00 94.50 100 LEU A CA 1
ATOM 785 C C . LEU A 1 100 ? 5.054 7.469 14.493 1.00 94.50 100 LEU A C 1
ATOM 787 O O . LEU A 1 100 ? 4.981 8.702 14.524 1.00 94.50 100 LEU A O 1
ATOM 791 N N . GLY A 1 101 ? 4.750 6.771 13.404 1.00 93.69 101 GLY A N 1
ATOM 792 C CA . GLY A 1 101 ? 4.253 7.347 12.168 1.00 93.69 101 GLY A CA 1
ATOM 793 C C . GLY A 1 101 ? 3.225 6.440 11.514 1.00 93.69 101 GLY A C 1
ATOM 794 O O . GLY A 1 101 ? 3.248 5.212 11.632 1.00 93.69 101 GLY A O 1
ATOM 795 N N . LEU A 1 102 ? 2.295 7.067 10.808 1.00 94.56 102 LEU A N 1
ATOM 796 C CA . LEU A 1 102 ? 1.210 6.398 10.121 1.00 94.56 102 LEU A CA 1
ATOM 797 C C . LEU A 1 102 ? 1.726 5.622 8.904 1.00 94.56 102 LEU A C 1
ATOM 799 O O . LEU A 1 102 ? 2.485 6.164 8.097 1.00 94.56 102 LEU A O 1
ATOM 803 N N . ARG A 1 103 ? 1.257 4.377 8.748 1.00 92.69 103 ARG A N 1
ATOM 804 C CA . ARG A 1 103 ? 1.438 3.544 7.543 1.00 92.69 103 ARG A CA 1
ATOM 805 C C . ARG A 1 103 ? 0.134 3.314 6.795 1.00 92.69 103 ARG A C 1
ATOM 807 O O . ARG A 1 103 ? 0.121 3.324 5.568 1.00 92.69 103 ARG A O 1
ATOM 814 N N . HIS A 1 104 ? -0.959 3.111 7.529 1.00 94.75 104 HIS A N 1
ATOM 815 C CA . HIS A 1 104 ? -2.298 2.961 6.964 1.00 94.75 104 HIS A CA 1
ATOM 816 C C . HIS A 1 104 ? -3.333 3.618 7.877 1.00 94.75 104 HIS A C 1
ATOM 818 O O . HIS A 1 104 ? -3.350 3.336 9.078 1.00 94.75 104 HIS A O 1
ATOM 824 N N . ALA A 1 105 ? -4.198 4.456 7.303 1.00 96.25 105 ALA A N 1
ATOM 825 C CA . ALA A 1 105 ? -5.336 5.053 7.998 1.00 96.25 105 ALA A CA 1
ATOM 826 C C . ALA A 1 105 ? -6.642 4.804 7.256 1.00 96.25 105 ALA A C 1
ATOM 828 O O . ALA A 1 105 ? -6.692 4.777 6.024 1.00 96.25 105 ALA A O 1
ATOM 829 N N . VAL A 1 106 ? -7.711 4.723 8.038 1.00 96.44 106 VAL A N 1
ATOM 830 C CA . VAL A 1 106 ? -9.086 4.635 7.567 1.00 96.44 106 VAL A CA 1
ATOM 831 C C . VAL A 1 106 ? -9.866 5.805 8.153 1.00 96.44 106 VAL A C 1
ATOM 833 O O . VAL A 1 106 ? -9.930 5.957 9.369 1.00 96.44 106 VAL A O 1
ATOM 836 N N . LEU A 1 107 ? -10.476 6.613 7.290 1.00 97.19 107 LEU A N 1
ATOM 837 C CA . LEU A 1 107 ? -11.444 7.632 7.673 1.00 97.19 107 LEU A CA 1
ATOM 838 C C . LEU A 1 107 ? -12.851 7.093 7.419 1.00 97.19 107 LEU A C 1
ATOM 840 O O . LEU A 1 107 ? -13.173 6.667 6.307 1.00 97.19 107 LEU A O 1
ATOM 844 N N . LYS A 1 108 ? -13.686 7.137 8.450 1.00 96.25 108 LYS A N 1
ATOM 845 C CA . LYS A 1 108 ? -15.088 6.727 8.443 1.00 96.25 108 LYS A CA 1
ATOM 846 C C . LYS A 1 108 ? -15.975 7.936 8.710 1.00 96.25 108 LYS A C 1
ATOM 848 O O . LYS A 1 108 ? -15.774 8.619 9.707 1.00 96.25 108 LYS A O 1
ATOM 853 N N . GLY A 1 109 ? -16.952 8.185 7.845 1.00 96.19 109 GLY A N 1
ATOM 854 C CA . GLY A 1 109 ? -17.982 9.206 8.037 1.00 96.19 109 GLY A CA 1
ATOM 855 C C . GLY A 1 109 ? -19.348 8.565 8.239 1.00 96.19 109 GLY A C 1
ATOM 856 O O . GLY A 1 109 ? -19.874 7.945 7.311 1.00 96.19 109 GLY A O 1
ATOM 857 N N . TYR A 1 110 ? -19.910 8.722 9.434 1.00 95.75 110 TYR A N 1
ATOM 858 C CA . TYR A 1 110 ? -21.256 8.273 9.785 1.00 95.75 110 TYR A CA 1
ATOM 859 C C . TYR A 1 110 ? -22.262 9.361 9.429 1.00 95.75 110 TYR A C 1
ATOM 861 O O . TYR A 1 110 ? -22.102 10.525 9.805 1.00 95.75 110 TYR A O 1
ATOM 869 N N . ARG A 1 111 ? -23.271 8.986 8.649 1.00 94.94 111 ARG A N 1
ATOM 870 C CA . ARG A 1 111 ? -24.299 9.893 8.144 1.00 94.94 111 ARG A CA 1
ATOM 871 C C . ARG A 1 111 ? -25.568 9.804 8.977 1.00 94.94 111 ARG A C 1
ATOM 873 O O . ARG A 1 111 ? -25.873 8.750 9.526 1.00 94.94 111 ARG A O 1
ATOM 880 N N . LEU A 1 112 ? -26.369 10.867 8.922 1.00 93.00 112 LEU A N 1
ATOM 881 C CA . LEU A 1 112 ? -27.687 10.933 9.564 1.00 93.00 112 LEU A CA 1
ATOM 882 C C . LEU A 1 112 ? -28.654 9.808 9.158 1.00 93.00 112 LEU A C 1
ATOM 884 O O . LEU A 1 112 ? -29.533 9.440 9.927 1.00 93.00 112 LEU A O 1
ATOM 888 N N . ASP A 1 113 ? -28.523 9.260 7.947 1.00 91.69 113 ASP A N 1
ATOM 889 C CA . ASP A 1 113 ? -29.359 8.152 7.465 1.00 91.69 113 ASP A CA 1
ATOM 890 C C . ASP A 1 113 ? -28.848 6.766 7.897 1.00 91.69 113 ASP A C 1
ATOM 892 O O . ASP A 1 113 ? -29.256 5.753 7.329 1.00 91.69 113 ASP A O 1
ATOM 896 N N . GLY A 1 114 ? -27.917 6.707 8.854 1.00 88.62 114 GLY A N 1
ATOM 897 C CA . GLY A 1 114 ? -27.305 5.472 9.345 1.00 88.62 114 GLY A CA 1
ATOM 898 C C . GLY A 1 114 ? -26.307 4.836 8.373 1.00 88.62 114 GLY A C 1
ATOM 899 O O . GLY A 1 114 ? -25.765 3.767 8.655 1.00 88.62 114 GLY A O 1
ATOM 900 N N . LYS A 1 115 ? -26.040 5.469 7.222 1.00 93.31 115 LYS A N 1
ATOM 901 C CA . LYS A 1 115 ? -25.058 4.975 6.250 1.00 93.31 115 LYS A CA 1
ATOM 902 C C . LYS A 1 115 ? -23.640 5.374 6.639 1.00 93.31 115 LYS A C 1
ATOM 904 O O . LYS A 1 115 ? -23.393 6.433 7.213 1.00 93.31 115 LYS A O 1
ATOM 909 N N . LEU A 1 116 ? -22.692 4.536 6.235 1.00 93.62 116 LEU A N 1
ATOM 910 C CA . LEU A 1 116 ? -21.265 4.748 6.429 1.00 93.62 116 LEU A CA 1
ATOM 911 C C . LEU A 1 116 ? -20.598 5.094 5.097 1.00 93.62 116 LEU A C 1
ATOM 913 O O . LEU A 1 116 ? -20.816 4.429 4.086 1.00 93.62 116 LEU A O 1
ATOM 917 N N . THR A 1 117 ? -19.737 6.104 5.118 1.00 93.69 117 THR A N 1
ATOM 918 C CA . THR A 1 117 ? -18.756 6.367 4.061 1.00 93.69 117 THR A CA 1
ATOM 919 C C . THR A 1 117 ? -17.366 6.051 4.584 1.00 93.69 117 THR A C 1
ATOM 921 O O . THR A 1 117 ? -17.084 6.259 5.764 1.00 93.69 117 THR A O 1
ATOM 924 N N . GLN A 1 118 ? -16.497 5.521 3.727 1.00 94.88 118 GLN A N 1
ATOM 925 C CA . GLN A 1 118 ? -15.158 5.120 4.133 1.00 94.88 118 GLN A CA 1
ATOM 926 C C . GLN A 1 118 ? -14.144 5.436 3.041 1.00 94.88 118 GLN A C 1
ATOM 928 O O . GLN A 1 118 ? -14.344 5.082 1.881 1.00 94.88 118 GLN A O 1
ATOM 933 N N . VAL A 1 119 ? -13.025 6.037 3.436 1.00 95.12 119 VAL A N 1
ATOM 934 C CA . VAL A 1 119 ? -11.844 6.211 2.587 1.00 95.12 119 VAL A CA 1
ATOM 935 C C . VAL A 1 119 ? -10.597 5.793 3.353 1.00 95.12 119 VAL A C 1
ATOM 937 O O . VAL A 1 119 ? -10.550 5.853 4.578 1.00 95.12 119 VAL A O 1
ATOM 940 N N . GLN A 1 120 ? -9.584 5.329 2.631 1.00 95.06 120 GLN A N 1
ATOM 941 C CA . GLN A 1 120 ? -8.353 4.805 3.222 1.00 95.06 120 GLN A CA 1
ATOM 942 C C . GLN A 1 120 ? -7.139 5.422 2.551 1.00 95.06 120 GLN A C 1
ATOM 944 O O . GLN A 1 120 ? -7.168 5.650 1.341 1.00 95.06 120 GLN A O 1
ATOM 949 N N . ILE A 1 121 ? -6.060 5.630 3.293 1.00 94.31 121 ILE A N 1
ATOM 950 C CA . ILE A 1 121 ? -4.773 6.069 2.749 1.00 94.31 121 ILE A CA 1
ATOM 951 C C . ILE A 1 121 ? -3.656 5.159 3.248 1.00 94.31 121 ILE A C 1
ATOM 953 O O . ILE A 1 121 ? -3.755 4.559 4.318 1.00 94.31 121 ILE A O 1
ATOM 957 N N . GLY A 1 122 ? -2.592 5.058 2.463 1.00 92.81 122 GLY A N 1
ATOM 958 C CA . GLY A 1 122 ? -1.364 4.383 2.851 1.00 92.81 122 GLY A CA 1
ATOM 959 C C . GLY A 1 122 ? -0.170 5.257 2.509 1.00 92.81 122 GLY A C 1
ATOM 960 O O . GLY A 1 122 ? -0.231 6.027 1.551 1.00 92.81 122 GLY A O 1
ATOM 961 N N . THR A 1 123 ? 0.885 5.137 3.300 1.00 90.31 123 THR A N 1
ATOM 962 C CA . THR A 1 123 ? 2.177 5.776 3.039 1.00 90.31 123 THR A CA 1
ATOM 963 C C . THR A 1 123 ? 3.211 4.721 2.672 1.00 90.31 123 THR A C 1
ATOM 965 O O . THR A 1 123 ? 3.000 3.524 2.884 1.00 90.31 123 THR A O 1
ATOM 968 N N . ASN A 1 124 ? 4.359 5.145 2.162 1.00 84.69 124 ASN A N 1
ATOM 969 C CA . ASN A 1 124 ? 5.514 4.294 1.883 1.00 84.69 124 ASN A CA 1
ATOM 970 C C . ASN A 1 124 ? 6.557 4.298 3.009 1.00 84.69 124 ASN A C 1
ATOM 972 O O . ASN A 1 124 ? 7.213 3.278 3.223 1.00 84.69 124 ASN A O 1
ATOM 976 N N . GLN A 1 125 ? 6.617 5.382 3.786 1.00 86.19 125 GLN A N 1
ATOM 977 C CA . GLN A 1 125 ? 7.369 5.490 5.039 1.00 86.19 125 GLN A CA 1
ATOM 978 C C . GLN A 1 125 ? 6.451 5.939 6.192 1.00 86.19 125 GLN A C 1
ATOM 980 O O . GLN A 1 125 ? 5.440 6.599 5.933 1.00 86.19 125 GLN A O 1
ATOM 985 N N . PRO A 1 126 ? 6.754 5.581 7.456 1.00 89.81 126 PRO A N 1
ATOM 986 C CA . PRO A 1 126 ? 5.990 6.060 8.607 1.00 89.81 126 PRO A CA 1
ATOM 987 C C . PRO A 1 126 ? 6.012 7.590 8.650 1.00 89.81 126 PRO A C 1
ATOM 989 O O . PRO A 1 126 ? 7.075 8.204 8.626 1.00 89.81 126 PRO A O 1
ATOM 992 N N . SER A 1 127 ? 4.833 8.213 8.688 1.00 91.06 127 SER A N 1
ATOM 993 C CA . SER A 1 127 ? 4.713 9.673 8.647 1.00 91.06 127 SER A CA 1
ATOM 994 C C . SER A 1 127 ? 3.721 10.194 9.676 1.00 91.06 127 SER A C 1
ATOM 996 O O . SER A 1 127 ? 2.623 9.661 9.815 1.00 91.06 127 SER A O 1
ATOM 998 N N . HIS A 1 128 ? 4.092 11.267 10.366 1.00 92.19 128 HIS A N 1
ATOM 999 C CA . HIS A 1 128 ? 3.201 12.066 11.213 1.00 92.19 128 HIS A CA 1
ATOM 1000 C C . HIS A 1 128 ? 3.078 13.516 10.700 1.00 92.19 128 HIS A C 1
ATOM 1002 O O . HIS A 1 128 ? 2.769 14.431 11.457 1.00 92.19 128 HIS A O 1
ATOM 1008 N N . LEU A 1 129 ? 3.361 13.759 9.412 1.00 91.56 129 LEU A N 1
ATOM 1009 C CA . LEU A 1 129 ? 3.260 15.091 8.812 1.00 91.56 129 LEU A CA 1
ATOM 1010 C C . LEU A 1 129 ? 1.836 15.342 8.308 1.00 91.56 129 LEU A C 1
ATOM 1012 O O . LEU A 1 129 ? 1.438 14.831 7.258 1.00 91.56 129 LEU A O 1
ATOM 1016 N N . VAL A 1 130 ? 1.090 16.188 9.020 1.00 94.44 130 VAL A N 1
ATOM 1017 C CA . VAL A 1 130 ? -0.299 16.549 8.680 1.00 94.44 130 VAL A CA 1
ATOM 1018 C C . VAL A 1 130 ? -0.457 17.003 7.219 1.00 94.44 130 VAL A C 1
ATOM 1020 O O . VAL A 1 130 ? -1.317 16.444 6.536 1.00 94.44 130 VAL A O 1
ATOM 1023 N N . PRO A 1 131 ? 0.374 17.920 6.669 1.00 93.06 131 PRO A N 1
ATOM 1024 C CA . PRO A 1 131 ? 0.195 18.384 5.290 1.00 93.06 131 PRO A CA 1
ATOM 1025 C C . PRO A 1 131 ? 0.380 17.279 4.243 1.00 93.06 131 PRO A C 1
ATOM 1027 O O . PRO A 1 131 ? -0.244 17.319 3.182 1.00 93.06 131 PRO A O 1
ATOM 1030 N N . HIS A 1 132 ? 1.239 16.294 4.523 1.00 91.81 132 HIS A N 1
ATOM 1031 C CA . HIS A 1 132 ? 1.442 15.138 3.647 1.00 91.81 132 HIS A CA 1
ATOM 1032 C C . HIS A 1 132 ? 0.218 14.224 3.661 1.00 91.81 132 HIS A C 1
ATOM 1034 O O . HIS A 1 132 ? -0.370 13.944 2.617 1.00 91.81 132 HIS A O 1
ATOM 1040 N N . LEU A 1 133 ? -0.213 13.813 4.855 1.00 94.75 133 LEU A N 1
ATOM 1041 C CA . LEU A 1 133 ? -1.347 12.906 5.019 1.00 94.75 133 LEU A CA 1
ATOM 1042 C C . LEU A 1 133 ? -2.656 13.519 4.510 1.00 94.75 133 LEU A C 1
ATOM 1044 O O . LEU A 1 133 ? -3.455 12.826 3.878 1.00 94.75 133 LEU A O 1
ATOM 1048 N N . PHE A 1 134 ? -2.848 14.825 4.714 1.00 95.56 134 PHE A N 1
ATOM 1049 C CA . PHE A 1 134 ? -3.996 15.551 4.182 1.00 95.56 134 PHE A CA 1
ATOM 1050 C C . PHE A 1 134 ? -4.053 15.472 2.654 1.00 95.56 134 PHE A C 1
ATOM 1052 O O . PHE A 1 134 ? -5.099 15.121 2.117 1.00 95.56 134 PHE A O 1
ATOM 1059 N N . LYS A 1 135 ? -2.934 15.692 1.946 1.00 93.44 135 LYS A N 1
ATOM 1060 C CA . LYS A 1 135 ? -2.883 15.579 0.475 1.00 93.44 135 LYS A CA 1
ATOM 1061 C C . LYS A 1 135 ? -3.303 14.194 -0.022 1.00 93.44 135 LYS A C 1
ATOM 1063 O O . LYS A 1 135 ? -3.891 14.086 -1.094 1.00 93.44 135 LYS A O 1
ATOM 1068 N N . LEU A 1 136 ? -3.024 13.128 0.731 1.00 93.69 136 LEU A N 1
ATOM 1069 C CA . LEU A 1 136 ? -3.470 11.775 0.373 1.00 93.69 136 LEU A CA 1
ATOM 1070 C C . LEU A 1 136 ? -4.985 11.610 0.528 1.00 93.69 136 LEU A C 1
ATOM 1072 O O . LEU A 1 136 ? -5.620 10.964 -0.307 1.00 93.69 136 LEU A O 1
ATOM 1076 N N . PHE A 1 137 ? -5.569 12.205 1.569 1.00 94.81 137 PHE A N 1
ATOM 1077 C CA . PHE A 1 137 ? -7.019 12.235 1.742 1.00 94.81 137 PHE A CA 1
ATOM 1078 C C . PHE A 1 137 ? -7.704 13.140 0.723 1.00 94.81 137 PHE A C 1
ATOM 1080 O O . PHE A 1 137 ? -8.740 12.747 0.199 1.00 94.81 137 PHE A O 1
ATOM 1087 N N . GLU A 1 138 ? -7.123 14.294 0.394 1.00 93.50 138 GLU A N 1
ATOM 1088 C CA . GLU A 1 138 ? -7.643 15.273 -0.567 1.00 93.50 138 GLU A CA 1
ATOM 1089 C C . GLU A 1 138 ? -7.967 14.622 -1.920 1.00 93.50 138 GLU A C 1
ATOM 1091 O O . GLU A 1 138 ? -9.048 14.834 -2.473 1.00 93.50 138 GLU A O 1
ATOM 1096 N N . LEU A 1 139 ? -7.090 13.727 -2.397 1.00 90.88 139 LEU A N 1
ATOM 1097 C CA . LEU A 1 139 ? -7.306 12.930 -3.614 1.00 90.88 139 LEU A CA 1
ATOM 1098 C C . LEU A 1 139 ? -8.577 12.063 -3.557 1.00 90.88 139 LEU A C 1
ATOM 1100 O O . LEU A 1 139 ? -9.132 11.708 -4.594 1.00 90.88 139 LEU A O 1
ATOM 1104 N N . LYS A 1 140 ? -9.037 11.713 -2.352 1.00 91.44 140 LYS A N 1
ATOM 1105 C CA . LYS A 1 140 ? -10.187 10.840 -2.086 1.00 91.44 140 LYS A CA 1
ATOM 1106 C C . LYS A 1 140 ? -11.403 11.579 -1.535 1.00 91.44 140 LYS A C 1
ATOM 1108 O O . LYS A 1 140 ? -12.475 10.979 -1.504 1.00 91.44 140 LYS A O 1
ATOM 1113 N N . VAL A 1 141 ? -11.302 12.857 -1.158 1.00 91.19 141 VAL A N 1
ATOM 1114 C CA . VAL A 1 141 ? -12.441 13.630 -0.622 1.00 91.19 141 VAL A CA 1
ATOM 1115 C C . VAL A 1 141 ? -13.615 13.640 -1.602 1.00 91.19 141 VAL A C 1
ATOM 1117 O O . VAL A 1 141 ? -14.755 13.480 -1.182 1.00 91.19 141 VAL A O 1
ATOM 1120 N N . ALA A 1 142 ? -13.350 13.721 -2.910 1.00 87.94 142 ALA A N 1
ATOM 1121 C CA . ALA A 1 142 ? -14.395 13.667 -3.937 1.00 87.94 142 ALA A CA 1
ATOM 1122 C C . ALA A 1 142 ? -15.205 12.354 -3.943 1.00 87.94 142 ALA A C 1
ATOM 1124 O O . ALA A 1 142 ? -16.333 12.338 -4.425 1.00 87.94 142 ALA A O 1
ATOM 1125 N N . SER A 1 143 ? -14.655 11.260 -3.403 1.00 90.62 143 SER A N 1
ATOM 1126 C CA . SER A 1 143 ? -15.362 9.978 -3.283 1.00 90.62 143 SER A CA 1
ATOM 1127 C C . SER A 1 143 ? -16.233 9.873 -2.024 1.00 90.62 143 SER A C 1
ATOM 1129 O O . SER A 1 143 ? -17.048 8.958 -1.911 1.00 90.62 143 SER A O 1
ATOM 1131 N N . ILE A 1 144 ? -16.087 10.803 -1.074 1.00 91.88 144 ILE A N 1
ATOM 1132 C CA . ILE A 1 144 ? -16.912 10.852 0.131 1.00 91.88 144 ILE A CA 1
ATOM 1133 C C . ILE A 1 144 ? -18.266 11.446 -0.255 1.00 91.88 144 ILE A C 1
ATOM 1135 O O . ILE A 1 144 ? -18.367 12.621 -0.593 1.00 91.88 144 ILE A O 1
ATOM 1139 N N . ALA A 1 145 ? -19.320 10.632 -0.187 1.00 91.75 145 ALA A N 1
ATOM 1140 C CA . ALA A 1 145 ? -20.688 11.047 -0.485 1.00 91.75 145 ALA A CA 1
ATOM 1141 C C . ALA A 1 145 ? -21.461 11.368 0.815 1.00 91.75 145 ALA A C 1
ATOM 1143 O O . ALA A 1 145 ? -22.054 10.458 1.408 1.00 91.75 145 ALA A O 1
ATOM 1144 N N . PRO A 1 146 ? -21.507 12.638 1.269 1.00 88.12 146 PRO A N 1
ATOM 1145 C CA . PRO A 1 146 ? -22.098 13.001 2.561 1.00 88.12 146 PRO A CA 1
ATOM 1146 C C . PRO A 1 146 ? -23.624 12.835 2.612 1.00 88.12 146 PRO A C 1
ATOM 1148 O O . PRO A 1 146 ? -24.189 12.677 3.689 1.00 88.12 146 PRO A O 1
ATOM 1151 N N . GLY A 1 147 ? -24.316 12.842 1.466 1.00 90.12 147 GLY A N 1
ATOM 1152 C CA . GLY A 1 147 ? -25.769 12.659 1.400 1.00 90.12 147 GLY A CA 1
ATOM 1153 C C . GLY A 1 147 ? -26.543 13.697 2.220 1.00 90.12 147 GLY A C 1
ATOM 1154 O O . GLY A 1 147 ? -26.509 14.889 1.899 1.00 90.12 147 GLY A O 1
ATOM 1155 N N . LEU A 1 148 ? -27.257 13.244 3.258 1.00 89.38 148 LEU A N 1
ATOM 1156 C CA . LEU A 1 148 ? -27.997 14.114 4.187 1.00 89.38 148 LEU A CA 1
ATOM 1157 C C . LEU A 1 148 ? -27.086 14.877 5.162 1.00 89.38 148 LEU A C 1
ATOM 1159 O O . LEU A 1 148 ? -27.521 15.863 5.744 1.00 89.38 148 LEU A O 1
ATOM 1163 N N . GLY A 1 149 ? -25.824 14.471 5.279 1.00 93.75 149 GLY A N 1
ATOM 1164 C CA . GLY A 1 149 ? -24.823 15.082 6.141 1.00 93.75 149 GLY A CA 1
ATOM 1165 C C . GLY A 1 149 ? -24.146 14.058 7.038 1.00 93.75 149 GLY A C 1
ATOM 1166 O O . GLY A 1 149 ? -24.753 13.061 7.434 1.00 93.75 149 GLY A O 1
ATOM 1167 N N . ILE A 1 150 ? -22.867 14.304 7.310 1.00 95.69 150 ILE A N 1
ATOM 1168 C CA . ILE A 1 150 ? -22.035 13.491 8.197 1.00 95.69 150 ILE A CA 1
ATOM 1169 C C . ILE A 1 150 ? -22.105 14.109 9.595 1.00 95.69 150 ILE A C 1
ATOM 1171 O O . ILE A 1 150 ? -21.825 15.295 9.755 1.00 95.69 150 ILE A O 1
ATOM 1175 N N . GLU A 1 151 ? -22.490 13.316 10.590 1.00 95.81 151 GLU A N 1
ATOM 1176 C CA . GLU A 1 151 ? -22.601 13.741 11.996 1.00 95.81 151 GLU A CA 1
ATOM 1177 C C . GLU A 1 151 ? -21.368 13.356 12.825 1.00 95.81 151 GLU A C 1
ATOM 1179 O O . GLU A 1 151 ? -21.103 13.934 13.876 1.00 95.81 151 GLU A O 1
ATOM 1184 N N . LEU A 1 152 ? -20.592 12.382 12.349 1.00 96.50 152 LEU A N 1
ATOM 1185 C CA . LEU A 1 152 ? -19.399 11.905 13.028 1.00 96.50 152 LEU A CA 1
ATOM 1186 C C . LEU A 1 152 ? -18.357 11.449 12.010 1.00 96.50 152 LEU A C 1
ATOM 1188 O O . LEU A 1 152 ? -18.618 10.577 11.177 1.00 96.50 152 LEU A O 1
ATOM 1192 N N . LEU A 1 153 ? -17.148 11.990 12.138 1.00 97.00 153 LEU A N 1
ATOM 1193 C CA . LEU A 1 153 ? -15.961 11.483 11.462 1.00 97.00 153 LEU A CA 1
ATOM 1194 C C . LEU A 1 153 ? -15.063 10.754 12.457 1.00 97.00 153 LEU A C 1
ATOM 1196 O O . LEU A 1 153 ? -14.837 11.222 13.570 1.00 97.00 153 LEU A O 1
ATOM 1200 N N . VAL A 1 154 ? -14.541 9.606 12.044 1.00 96.88 154 VAL A N 1
ATOM 1201 C CA . VAL A 1 154 ? -13.618 8.787 12.829 1.00 96.88 154 VAL A CA 1
ATOM 1202 C C . VAL A 1 154 ? -12.405 8.474 11.974 1.00 96.88 154 VAL A C 1
ATOM 1204 O O . VAL A 1 154 ? -12.544 7.896 10.895 1.00 96.88 154 VAL A O 1
ATOM 1207 N N . LEU A 1 155 ? -11.226 8.857 12.447 1.00 97.56 155 LEU A N 1
ATOM 1208 C CA . LEU A 1 155 ? -9.952 8.553 11.816 1.00 97.56 155 LEU A CA 1
ATOM 1209 C C . LEU A 1 155 ? -9.223 7.504 12.651 1.00 97.56 155 LEU A C 1
ATOM 1211 O O . LEU A 1 155 ? -8.839 7.764 13.786 1.00 97.56 155 LEU A O 1
ATOM 1215 N N . THR A 1 156 ? -8.999 6.331 12.069 1.00 96.44 156 THR A N 1
ATOM 1216 C CA . THR A 1 156 ? -8.313 5.221 12.733 1.00 96.44 156 THR A CA 1
ATOM 1217 C C . THR A 1 156 ? -6.990 4.934 12.030 1.00 96.44 156 THR A C 1
ATOM 1219 O O . THR A 1 156 ? -6.972 4.634 10.833 1.00 96.44 156 THR A O 1
ATOM 1222 N N . ALA A 1 157 ? -5.881 4.965 12.769 1.00 96.12 157 ALA A N 1
ATOM 1223 C CA . ALA A 1 157 ? -4.590 4.481 12.293 1.00 96.12 157 ALA A CA 1
ATOM 1224 C C . ALA A 1 157 ? -4.502 2.964 12.496 1.00 96.12 157 ALA A C 1
ATOM 1226 O O . ALA A 1 157 ? -4.144 2.461 13.557 1.00 96.12 157 ALA A O 1
ATOM 1227 N N . THR A 1 158 ? -4.846 2.219 11.451 1.00 93.94 158 THR A N 1
ATOM 1228 C CA . THR A 1 158 ? -4.864 0.748 11.459 1.00 93.94 158 THR A CA 1
ATOM 1229 C C . THR A 1 158 ? -3.473 0.122 11.420 1.00 93.94 158 THR A C 1
ATOM 1231 O O . THR A 1 158 ? -3.315 -1.033 11.801 1.00 93.94 158 THR A O 1
ATOM 1234 N N . LYS A 1 159 ? -2.467 0.858 10.931 1.00 93.62 159 LYS A N 1
ATOM 1235 C CA . LYS A 1 159 ? -1.068 0.428 10.962 1.00 93.62 159 LYS A CA 1
ATOM 1236 C C . LYS A 1 159 ? -0.163 1.625 11.232 1.00 93.62 159 LYS A C 1
ATOM 1238 O O . LYS A 1 159 ? -0.228 2.622 10.507 1.00 93.62 159 LYS A O 1
ATOM 1243 N N . VAL A 1 160 ? 0.692 1.487 12.238 1.00 94.00 160 VAL A N 1
ATOM 1244 C CA . VAL A 1 160 ? 1.710 2.465 12.638 1.00 94.00 160 VAL A CA 1
ATOM 1245 C C . VAL A 1 160 ? 3.053 1.760 12.772 1.00 94.00 160 VAL A C 1
ATOM 1247 O O . VAL A 1 160 ? 3.100 0.573 13.090 1.00 94.00 160 VAL A O 1
ATOM 1250 N N . GLU A 1 161 ? 4.134 2.477 12.497 1.00 92.50 161 GLU A N 1
ATOM 1251 C CA . GLU A 1 161 ? 5.508 1.986 12.632 1.00 92.50 161 GLU A CA 1
ATOM 1252 C C . GLU A 1 161 ? 6.375 3.087 13.273 1.00 92.50 161 GLU A C 1
ATOM 1254 O O . GLU A 1 161 ? 6.033 4.267 13.139 1.00 92.50 161 GLU A O 1
ATOM 1259 N N . PRO A 1 162 ? 7.473 2.742 13.972 1.00 91.00 162 PRO A N 1
ATOM 1260 C CA . PRO A 1 162 ? 8.409 3.728 14.510 1.00 91.00 162 PRO A CA 1
ATOM 1261 C C . PRO A 1 162 ? 8.969 4.643 13.421 1.00 91.00 162 PRO A C 1
ATOM 1263 O O . PRO A 1 162 ? 9.365 4.178 12.352 1.00 91.00 162 PRO A O 1
ATOM 1266 N N . VAL A 1 163 ? 9.027 5.943 13.701 1.00 85.00 163 VAL A N 1
ATOM 1267 C CA . VAL A 1 163 ? 9.709 6.911 12.837 1.00 85.00 163 VAL A CA 1
ATOM 1268 C C . VAL A 1 163 ? 11.172 6.938 13.247 1.00 85.00 163 VAL A C 1
ATOM 1270 O O . VAL A 1 163 ? 11.524 7.428 14.318 1.00 85.00 163 VAL A O 1
ATOM 1273 N N . LEU A 1 164 ? 12.038 6.415 12.384 1.00 71.94 164 LEU A N 1
ATOM 1274 C CA . LEU A 1 164 ? 13.476 6.585 12.539 1.00 71.94 164 LEU A CA 1
ATOM 1275 C C . LEU A 1 164 ? 13.831 8.006 12.094 1.00 71.94 164 LEU A C 1
ATOM 1277 O O . LEU A 1 164 ? 13.774 8.332 10.908 1.00 71.94 164 LEU A O 1
ATOM 1281 N N . ILE A 1 165 ? 14.162 8.869 13.054 1.00 63.38 165 ILE A N 1
ATOM 1282 C CA . ILE A 1 165 ? 14.713 10.193 12.765 1.00 63.38 165 ILE A CA 1
ATOM 1283 C C . ILE A 1 165 ? 16.154 9.972 12.307 1.00 63.38 165 ILE A C 1
ATOM 1285 O O . ILE A 1 165 ? 17.077 9.882 13.116 1.00 63.38 165 ILE A O 1
ATOM 1289 N N . HIS A 1 166 ? 16.347 9.825 11.001 1.00 59.47 166 HIS A N 1
ATOM 1290 C CA . HIS A 1 166 ? 17.683 9.836 10.429 1.00 59.47 166 HIS A CA 1
ATOM 1291 C C . HIS A 1 166 ? 18.220 11.264 10.506 1.00 59.47 166 HIS A C 1
ATOM 1293 O O . HIS A 1 166 ? 17.576 12.204 10.045 1.00 59.47 166 HIS A O 1
ATOM 1299 N N . GLN A 1 167 ? 19.386 11.423 11.130 1.00 52.22 167 GLN A N 1
ATOM 1300 C CA . GLN A 1 167 ? 20.088 12.698 11.180 1.00 52.22 167 GLN A CA 1
ATOM 1301 C C . GLN A 1 167 ? 20.281 13.213 9.750 1.00 52.22 167 GLN A C 1
ATOM 1303 O O . GLN A 1 167 ? 20.916 12.543 8.930 1.00 52.22 167 GLN A O 1
ATOM 1308 N N . GLU A 1 168 ? 19.737 14.395 9.453 1.00 54.75 168 GLU A N 1
ATOM 1309 C CA . GLU A 1 168 ? 20.016 15.086 8.199 1.00 54.75 168 GLU A CA 1
ATOM 1310 C C . GLU A 1 168 ? 21.535 15.240 8.088 1.00 54.75 168 GLU A C 1
ATOM 1312 O O . GLU A 1 168 ? 22.195 15.798 8.972 1.00 54.75 168 GLU A O 1
ATOM 1317 N N . LYS A 1 169 ? 22.124 14.660 7.038 1.00 53.94 169 LYS A N 1
ATOM 1318 C CA . LYS A 1 169 ? 23.561 14.787 6.802 1.00 53.94 169 LYS A CA 1
ATOM 1319 C C . LYS A 1 169 ? 23.861 16.280 6.661 1.00 53.94 169 LYS A C 1
ATOM 1321 O O . LYS A 1 169 ? 23.391 16.909 5.722 1.00 53.94 169 LYS A O 1
ATOM 1326 N N . LEU A 1 170 ? 24.680 16.821 7.570 1.00 54.81 170 LEU A N 1
ATOM 1327 C CA . LEU A 1 170 ? 25.144 18.221 7.547 1.00 54.81 170 LEU A CA 1
ATOM 1328 C C . LEU A 1 170 ? 25.811 18.616 6.216 1.00 54.81 170 LEU A C 1
ATOM 133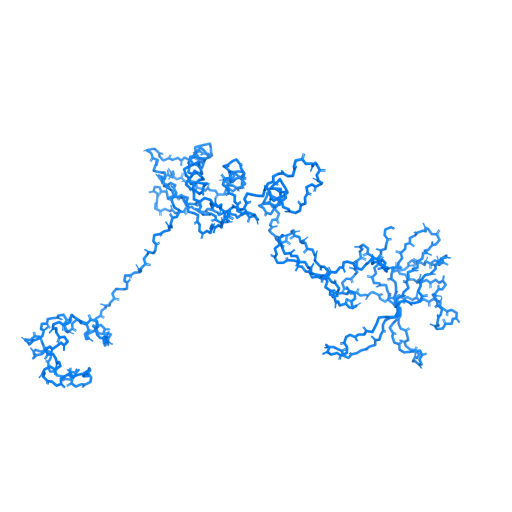0 O O . LEU A 1 170 ? 25.928 19.795 5.897 1.00 54.81 170 LEU A O 1
ATOM 1334 N N . TRP A 1 171 ? 26.260 17.625 5.448 1.00 56.91 171 TRP A N 1
ATOM 1335 C CA . TRP A 1 171 ? 26.873 17.779 4.141 1.00 56.91 171 TRP A CA 1
ATOM 1336 C C . TRP A 1 171 ? 25.908 17.245 3.087 1.00 56.91 171 TRP A C 1
ATOM 1338 O O . TRP A 1 171 ? 25.485 16.095 3.205 1.00 56.91 171 TRP A O 1
ATOM 1348 N N . ASN A 1 172 ? 25.595 18.068 2.076 1.00 50.12 172 ASN A N 1
ATOM 1349 C CA . ASN A 1 172 ? 24.737 17.780 0.916 1.00 50.12 172 ASN A CA 1
ATOM 1350 C C . ASN A 1 172 ? 25.138 16.480 0.183 1.00 50.12 172 ASN A C 1
ATOM 1352 O O . ASN A 1 172 ? 25.727 16.499 -0.898 1.00 50.12 172 ASN A O 1
ATOM 1356 N N . GLY A 1 173 ? 24.815 15.328 0.760 1.00 55.62 173 GLY A N 1
ATOM 1357 C CA . GLY A 1 173 ? 24.731 14.070 0.043 1.00 55.62 173 GLY A CA 1
ATOM 1358 C C . GLY A 1 173 ? 23.475 14.112 -0.813 1.00 55.62 173 GLY A C 1
ATOM 1359 O O . GLY A 1 173 ? 22.435 14.582 -0.356 1.00 55.62 173 GLY A O 1
ATOM 1360 N N . LYS A 1 174 ? 23.561 13.641 -2.061 1.00 58.00 174 LYS A N 1
ATOM 1361 C CA . LYS A 1 174 ? 22.374 13.489 -2.910 1.00 58.00 174 LYS A CA 1
ATOM 1362 C C . LYS A 1 174 ? 21.306 12.717 -2.117 1.00 58.00 174 LYS A C 1
ATOM 1364 O O . LYS A 1 174 ? 21.653 11.662 -1.575 1.00 58.00 174 LYS A O 1
ATOM 1369 N N . PRO A 1 175 ? 20.065 13.225 -2.018 1.00 59.41 175 PRO A N 1
ATOM 1370 C CA . PRO A 1 175 ? 19.006 12.533 -1.299 1.00 59.41 175 PRO A CA 1
ATOM 1371 C C . PRO A 1 175 ? 18.856 11.119 -1.866 1.00 59.41 175 PRO A C 1
ATOM 1373 O O . PRO A 1 175 ? 18.682 10.931 -3.071 1.00 59.41 175 PRO A O 1
ATOM 1376 N N . GLY A 1 176 ? 19.041 10.124 -1.000 1.00 67.69 176 GLY A N 1
ATOM 1377 C CA . GLY A 1 176 ? 18.882 8.717 -1.347 1.00 67.69 176 GLY A CA 1
ATOM 1378 C C . GLY A 1 176 ? 17.421 8.284 -1.263 1.00 67.69 176 GLY A C 1
ATOM 1379 O O . GLY A 1 176 ? 16.506 9.095 -1.152 1.00 67.69 176 GLY A O 1
ATOM 1380 N N . LEU A 1 177 ? 17.197 6.973 -1.239 1.00 66.75 177 LEU A N 1
ATOM 1381 C CA . LEU A 1 177 ? 15.863 6.385 -1.052 1.00 66.75 177 LEU A CA 1
ATOM 1382 C C . LEU A 1 177 ? 15.237 6.695 0.322 1.00 66.75 177 LEU A C 1
ATOM 1384 O O . LEU A 1 177 ? 14.035 6.523 0.504 1.00 66.75 177 LEU A O 1
ATOM 1388 N N . GLU A 1 178 ? 16.050 7.158 1.270 1.00 68.50 178 GLU A N 1
ATOM 1389 C CA . GLU A 1 178 ? 15.642 7.580 2.614 1.00 68.50 178 GLU A CA 1
ATOM 1390 C C . GLU A 1 178 ? 15.076 9.010 2.647 1.00 68.50 178 GLU A C 1
ATOM 1392 O O . GLU A 1 178 ? 14.599 9.450 3.689 1.00 68.50 178 GLU A O 1
ATOM 1397 N N . ASP A 1 179 ? 15.099 9.742 1.528 1.00 76.88 179 ASP A N 1
ATOM 1398 C CA . ASP A 1 179 ? 14.541 11.090 1.469 1.00 76.88 179 ASP A CA 1
ATOM 1399 C C . ASP A 1 179 ? 13.013 11.069 1.638 1.00 76.88 179 ASP A C 1
ATOM 1401 O O . ASP A 1 179 ? 12.268 10.485 0.840 1.00 76.88 179 ASP A O 1
ATOM 1405 N N . GLN A 1 180 ? 12.537 11.773 2.666 1.00 74.19 180 GLN A N 1
ATOM 1406 C CA . GLN A 1 180 ? 11.114 11.950 2.924 1.00 74.19 180 GLN A CA 1
ATOM 1407 C C . GLN A 1 180 ? 10.394 12.592 1.733 1.00 74.19 180 GLN A C 1
ATOM 1409 O O . GLN A 1 180 ? 9.248 12.240 1.455 1.00 74.19 180 GLN A O 1
ATOM 1414 N N . SER A 1 181 ? 11.038 13.503 0.997 1.00 79.38 181 SER A N 1
ATOM 1415 C CA . SER A 1 181 ? 10.437 14.174 -0.159 1.00 79.38 181 SER A CA 1
ATOM 1416 C C . SER A 1 181 ? 10.108 13.184 -1.287 1.00 79.38 181 SER A C 1
ATOM 1418 O O . SER A 1 181 ? 9.029 13.250 -1.891 1.00 79.38 181 SER A O 1
ATOM 1420 N N . LEU A 1 182 ? 10.991 12.202 -1.506 1.00 82.75 182 LEU A N 1
ATOM 1421 C CA . LEU A 1 182 ? 10.798 11.120 -2.463 1.00 82.75 182 LEU A CA 1
ATOM 1422 C C . LEU A 1 182 ? 9.665 10.196 -2.013 1.00 82.75 182 LEU A C 1
ATOM 1424 O O . LEU A 1 182 ? 8.771 9.903 -2.807 1.00 82.75 182 LEU A O 1
ATOM 1428 N N . ALA A 1 183 ? 9.648 9.783 -0.742 1.00 82.00 183 ALA A N 1
ATOM 1429 C CA . ALA A 1 183 ? 8.566 8.959 -0.204 1.00 82.00 183 ALA A CA 1
ATOM 1430 C C . ALA A 1 183 ? 7.196 9.649 -0.364 1.00 82.00 183 ALA A C 1
ATOM 1432 O O . ALA A 1 183 ? 6.239 9.036 -0.840 1.00 82.00 183 ALA A O 1
ATOM 1433 N N . GLN A 1 184 ? 7.117 10.954 -0.076 1.00 84.69 184 GLN A N 1
ATOM 1434 C CA . GLN A 1 184 ? 5.899 11.749 -0.262 1.00 84.69 184 GLN A CA 1
ATOM 1435 C C . GLN A 1 184 ? 5.480 11.871 -1.735 1.00 84.69 184 GLN A C 1
ATOM 1437 O O . GLN A 1 184 ? 4.287 11.916 -2.053 1.00 84.69 184 GLN A O 1
ATOM 1442 N N . LEU A 1 185 ? 6.439 11.956 -2.660 1.00 86.00 185 LEU A N 1
ATOM 1443 C CA . LEU A 1 185 ? 6.158 11.943 -4.095 1.00 86.00 185 LEU A CA 1
ATOM 1444 C C . LEU A 1 185 ? 5.572 10.594 -4.529 1.00 86.00 185 LEU A C 1
ATOM 1446 O O . LEU A 1 185 ? 4.541 10.574 -5.203 1.00 86.00 185 LEU A O 1
ATOM 1450 N N . LEU A 1 186 ? 6.192 9.489 -4.112 1.00 86.69 186 LEU A N 1
ATOM 1451 C CA . LEU A 1 186 ? 5.748 8.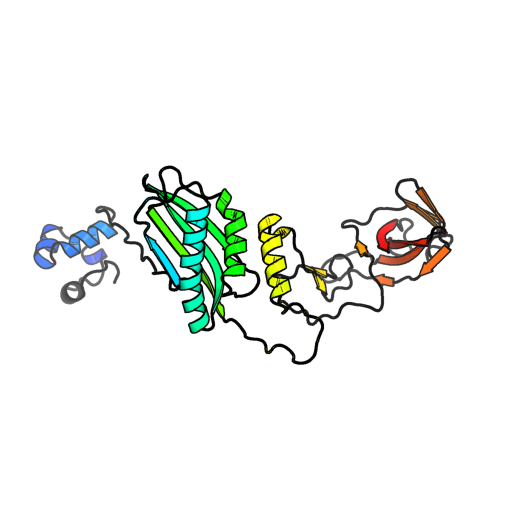135 -4.439 1.00 86.69 186 LEU A CA 1
ATOM 1452 C C . LEU A 1 186 ? 4.348 7.848 -3.890 1.00 86.69 186 LEU A C 1
ATOM 1454 O O . LEU A 1 186 ? 3.517 7.309 -4.616 1.00 86.69 186 LEU A O 1
ATOM 1458 N N . ASP A 1 187 ? 4.046 8.286 -2.666 1.00 86.62 187 ASP A N 1
ATOM 1459 C CA . ASP A 1 187 ? 2.709 8.168 -2.068 1.00 86.62 187 ASP A CA 1
ATOM 1460 C C . ASP A 1 187 ? 1.642 8.893 -2.899 1.00 86.62 187 ASP A C 1
ATOM 1462 O O . ASP A 1 187 ? 0.571 8.347 -3.177 1.00 86.62 187 ASP A O 1
ATOM 1466 N N . ARG A 1 188 ? 1.937 10.118 -3.355 1.00 86.00 188 ARG A N 1
ATOM 1467 C CA . ARG A 1 188 ? 1.014 10.895 -4.199 1.00 86.00 188 ARG A CA 1
ATOM 1468 C C . ARG A 1 188 ? 0.810 10.256 -5.570 1.00 86.00 188 ARG A C 1
ATOM 1470 O O . ARG A 1 188 ? -0.316 10.241 -6.067 1.00 86.00 188 ARG A O 1
ATOM 1477 N N . LEU A 1 189 ? 1.876 9.743 -6.183 1.00 86.62 189 LEU A N 1
ATOM 1478 C CA . LEU A 1 189 ? 1.794 9.043 -7.466 1.00 86.62 189 LEU A CA 1
ATOM 1479 C C . LEU A 1 189 ? 0.992 7.744 -7.333 1.00 86.62 189 LEU A C 1
ATOM 1481 O O . LEU A 1 189 ? 0.076 7.516 -8.123 1.00 86.62 189 LEU A O 1
ATOM 1485 N N . ALA A 1 190 ? 1.252 6.951 -6.291 1.00 86.69 190 ALA A N 1
ATOM 1486 C CA . ALA A 1 190 ? 0.506 5.732 -5.993 1.00 86.69 190 ALA A CA 1
ATOM 1487 C C . ALA A 1 190 ? -0.979 6.021 -5.722 1.00 86.69 190 ALA A C 1
ATOM 1489 O O . ALA A 1 190 ? -1.842 5.266 -6.165 1.00 86.69 190 ALA A O 1
ATOM 1490 N N . GLY A 1 191 ? -1.295 7.136 -5.055 1.00 83.12 191 GLY A N 1
ATOM 1491 C CA . GLY A 1 191 ? -2.672 7.578 -4.831 1.00 83.12 191 GLY A CA 1
ATOM 1492 C C . GLY A 1 191 ? -3.435 7.940 -6.111 1.00 83.12 191 GLY A C 1
ATOM 1493 O O . GLY A 1 191 ? -4.656 7.804 -6.133 1.00 83.12 191 GLY A O 1
ATOM 1494 N N . LYS A 1 192 ? -2.737 8.372 -7.173 1.00 85.44 192 LYS A N 1
ATOM 1495 C CA . LYS A 1 192 ? -3.340 8.769 -8.459 1.00 85.44 192 LYS A CA 1
ATOM 1496 C C . LYS A 1 192 ? -3.391 7.644 -9.495 1.00 85.44 192 LYS A C 1
ATOM 1498 O O . LYS A 1 192 ? -4.405 7.493 -10.164 1.00 85.44 192 LYS A O 1
ATOM 1503 N N . ILE A 1 193 ? -2.295 6.903 -9.658 1.00 85.56 193 ILE A N 1
ATOM 1504 C CA . ILE A 1 193 ? -2.096 5.925 -10.749 1.00 85.56 193 ILE A CA 1
ATOM 1505 C C . ILE A 1 193 ? -2.235 4.480 -10.230 1.00 85.56 193 ILE A C 1
ATOM 1507 O O . ILE A 1 193 ? -2.356 3.529 -10.996 1.00 85.56 193 ILE A O 1
ATOM 1511 N N . GLY A 1 194 ? -2.277 4.307 -8.909 1.00 81.00 194 GLY A N 1
ATOM 1512 C CA . GLY A 1 194 ? -2.299 3.012 -8.245 1.00 81.00 194 GLY A CA 1
ATOM 1513 C C . GLY A 1 194 ? -0.892 2.528 -7.870 1.00 81.00 194 GLY A C 1
ATOM 1514 O O . GLY A 1 194 ? 0.090 2.853 -8.540 1.00 81.00 194 GLY A O 1
ATOM 1515 N N . PRO A 1 195 ? -0.767 1.715 -6.806 1.00 75.56 195 PRO A N 1
ATOM 1516 C CA . PRO A 1 195 ? 0.531 1.271 -6.294 1.00 75.56 195 PRO A CA 1
ATOM 1517 C C . PRO A 1 195 ? 1.280 0.341 -7.262 1.00 75.56 195 PRO A C 1
ATOM 1519 O O . PRO A 1 195 ? 2.502 0.302 -7.242 1.00 75.56 195 PRO A O 1
ATOM 1522 N N . GLN A 1 196 ? 0.569 -0.375 -8.139 1.00 79.75 196 GLN A N 1
ATOM 1523 C CA . GLN A 1 196 ? 1.152 -1.354 -9.072 1.00 79.75 196 GLN A CA 1
ATOM 1524 C C . GLN A 1 196 ? 1.884 -0.720 -10.267 1.00 79.75 196 GLN A C 1
ATOM 1526 O O . GLN A 1 196 ? 2.639 -1.404 -10.964 1.00 79.75 196 GLN A O 1
ATOM 1531 N N . ALA A 1 197 ? 1.644 0.571 -10.518 1.00 82.94 197 ALA A N 1
ATOM 1532 C CA . ALA A 1 197 ? 2.282 1.318 -11.598 1.00 82.94 197 ALA A CA 1
ATOM 1533 C C . ALA A 1 197 ? 3.728 1.714 -11.260 1.00 82.94 197 ALA A C 1
ATOM 1535 O O . ALA A 1 197 ? 4.522 1.978 -12.158 1.00 82.94 197 ALA A O 1
ATOM 1536 N N . ILE A 1 198 ? 4.078 1.743 -9.972 1.00 84.94 198 ILE A N 1
ATOM 1537 C CA . ILE A 1 198 ? 5.416 2.090 -9.502 1.00 84.94 198 ILE A CA 1
ATOM 1538 C C . ILE A 1 198 ? 6.153 0.795 -9.190 1.00 84.94 198 ILE A C 1
ATOM 1540 O O . ILE A 1 198 ? 5.733 0.020 -8.334 1.00 84.94 198 ILE A O 1
ATOM 1544 N N . ARG A 1 199 ? 7.272 0.563 -9.877 1.00 85.56 199 ARG A N 1
ATOM 1545 C CA . ARG A 1 199 ? 8.121 -0.609 -9.660 1.00 85.56 199 ARG A CA 1
ATOM 1546 C C . ARG A 1 199 ? 9.548 -0.164 -9.423 1.00 85.56 199 ARG A C 1
ATOM 1548 O O . ARG A 1 199 ? 10.064 0.699 -10.127 1.00 85.56 199 ARG A O 1
ATOM 1555 N N . ARG A 1 200 ? 10.184 -0.787 -8.440 1.00 87.19 200 ARG A N 1
ATOM 1556 C CA . ARG A 1 200 ? 11.625 -0.708 -8.227 1.00 87.19 200 ARG A CA 1
ATOM 1557 C C . ARG A 1 200 ? 12.189 -2.100 -8.442 1.00 87.19 200 ARG A C 1
ATOM 1559 O O . ARG A 1 200 ? 11.589 -3.063 -7.975 1.00 87.19 200 ARG A O 1
ATOM 1566 N N . TYR A 1 201 ? 13.314 -2.195 -9.131 1.00 88.69 201 TYR A N 1
ATOM 1567 C CA . TYR A 1 201 ? 13.999 -3.457 -9.371 1.00 88.69 201 TYR A CA 1
ATOM 1568 C C . TYR A 1 201 ? 15.294 -3.502 -8.570 1.00 88.69 201 TYR A C 1
ATOM 1570 O O . TYR A 1 201 ? 15.943 -2.474 -8.369 1.00 88.69 201 TYR A O 1
ATOM 1578 N N . LEU A 1 202 ? 15.637 -4.691 -8.094 1.00 91.19 202 LEU A N 1
ATOM 1579 C CA . LEU A 1 202 ? 16.897 -4.990 -7.432 1.00 91.19 202 LEU A CA 1
ATOM 1580 C C . LEU A 1 202 ? 17.666 -6.016 -8.267 1.00 91.19 202 LEU A C 1
ATOM 1582 O O . LEU A 1 202 ? 17.026 -6.849 -8.922 1.00 91.19 202 LEU A O 1
ATOM 1586 N N . PRO A 1 203 ? 19.008 -5.967 -8.240 1.00 90.38 203 PRO A N 1
ATOM 1587 C CA . PRO A 1 203 ? 19.813 -6.985 -8.885 1.00 90.38 203 PRO A CA 1
ATOM 1588 C C . PRO A 1 203 ? 19.605 -8.311 -8.156 1.00 90.38 203 PRO A C 1
ATOM 1590 O O . PRO A 1 203 ? 19.404 -8.347 -6.935 1.00 90.38 203 PRO A O 1
ATOM 1593 N N . GLN A 1 204 ? 19.640 -9.382 -8.932 1.00 88.69 204 GLN A N 1
ATOM 1594 C CA . GLN A 1 204 ? 19.604 -10.751 -8.458 1.00 88.69 204 GLN A CA 1
ATOM 1595 C C . GLN A 1 204 ? 20.781 -11.488 -9.094 1.00 88.69 204 GLN A C 1
ATOM 1597 O O . GLN A 1 204 ? 20.972 -11.389 -10.307 1.00 88.69 204 GLN A O 1
ATOM 1602 N N . ALA A 1 205 ? 21.572 -12.209 -8.295 1.00 86.44 205 ALA A N 1
ATOM 1603 C CA . ALA A 1 205 ? 22.739 -12.973 -8.748 1.00 86.44 205 ALA A CA 1
ATOM 1604 C C . ALA A 1 205 ? 22.368 -14.200 -9.608 1.00 86.44 205 ALA A C 1
ATOM 1606 O O . ALA A 1 205 ? 22.611 -15.350 -9.247 1.00 86.44 205 ALA A O 1
ATOM 1607 N N . GLN A 1 206 ? 21.762 -13.944 -10.764 1.00 86.94 206 GLN A N 1
ATOM 1608 C CA . GLN A 1 206 ? 21.404 -14.915 -11.786 1.00 86.94 206 GLN A CA 1
ATOM 1609 C C . GLN A 1 206 ? 21.958 -14.437 -13.124 1.00 86.94 206 GLN A C 1
ATOM 1611 O O . GLN A 1 206 ? 21.811 -13.275 -13.503 1.00 86.94 206 GLN A O 1
ATOM 1616 N N . TYR A 1 207 ? 22.627 -15.341 -13.836 1.00 83.06 207 TYR A N 1
ATOM 1617 C CA . TYR A 1 207 ? 23.265 -15.025 -15.115 1.00 83.06 207 TYR A CA 1
ATOM 1618 C C . TYR A 1 207 ? 22.250 -14.915 -16.254 1.00 83.06 207 TYR A C 1
ATOM 1620 O O . TYR A 1 207 ? 22.509 -14.242 -17.249 1.00 83.06 207 TYR A O 1
ATOM 1628 N N . TRP A 1 208 ? 21.088 -15.560 -16.113 1.00 87.94 208 TRP A N 1
ATOM 1629 C CA . TRP A 1 208 ? 20.045 -15.506 -17.126 1.00 87.94 208 TRP A CA 1
ATOM 1630 C C . TRP A 1 208 ? 19.415 -14.104 -17.173 1.00 87.94 208 TRP A C 1
ATOM 1632 O O . TRP A 1 208 ? 18.896 -13.654 -16.149 1.00 87.94 208 TRP A O 1
ATOM 1642 N N . PRO A 1 209 ? 19.414 -13.399 -18.321 1.00 87.31 209 PRO A N 1
ATOM 1643 C CA . PRO A 1 209 ? 19.048 -11.979 -18.360 1.00 87.31 209 PRO A CA 1
ATOM 1644 C C . PRO A 1 209 ? 17.629 -11.677 -17.882 1.00 87.31 209 PRO A C 1
ATOM 1646 O O . PRO A 1 209 ? 17.408 -10.697 -17.182 1.00 87.31 209 PRO A O 1
ATOM 1649 N N . GLU A 1 210 ? 16.671 -12.547 -18.196 1.00 87.75 210 GLU A N 1
ATOM 1650 C CA . GLU A 1 210 ? 15.273 -12.408 -17.782 1.00 87.75 210 GLU A CA 1
ATOM 1651 C C . GLU A 1 210 ? 15.075 -12.586 -16.265 1.00 87.75 210 GLU A C 1
ATOM 1653 O O . GLU A 1 210 ? 13.990 -12.315 -15.753 1.00 87.75 210 GLU A O 1
ATOM 1658 N N . ARG A 1 211 ? 16.100 -13.063 -15.545 1.00 87.00 211 ARG A N 1
ATOM 1659 C CA . ARG A 1 211 ? 16.055 -13.323 -14.101 1.00 87.00 211 ARG A CA 1
ATOM 1660 C C . ARG A 1 211 ? 17.140 -12.599 -13.300 1.00 87.00 211 ARG A C 1
ATOM 1662 O O . ARG A 1 211 ? 17.188 -12.726 -12.082 1.00 87.00 211 ARG A O 1
ATOM 1669 N N . SER A 1 212 ? 17.981 -11.800 -13.956 1.00 86.25 212 SER A N 1
ATOM 1670 C CA . SER A 1 212 ? 19.030 -11.012 -13.293 1.00 86.25 212 SER A CA 1
ATOM 1671 C C . SER A 1 212 ? 18.474 -9.832 -12.482 1.00 86.25 212 SER A C 1
ATOM 1673 O O . SER A 1 212 ? 19.220 -9.106 -11.821 1.00 86.25 212 SER A O 1
ATOM 1675 N N . LEU A 1 213 ? 17.152 -9.637 -12.526 1.00 88.75 213 LEU A N 1
ATOM 1676 C CA . LEU A 1 213 ? 16.414 -8.570 -11.870 1.00 88.75 213 LEU A CA 1
ATOM 1677 C C . LEU A 1 213 ? 15.162 -9.132 -11.214 1.00 88.75 213 LEU A C 1
ATOM 1679 O O . LEU A 1 213 ? 14.446 -9.948 -11.796 1.00 88.75 213 LEU A O 1
ATOM 1683 N N . ARG A 1 214 ? 14.823 -8.587 -10.050 1.00 90.25 214 ARG A N 1
ATOM 1684 C CA . ARG A 1 214 ? 13.551 -8.868 -9.381 1.00 90.25 214 ARG A CA 1
ATOM 1685 C C . ARG A 1 214 ? 12.869 -7.592 -8.915 1.00 90.25 214 ARG A C 1
ATOM 1687 O O . ARG A 1 214 ? 13.556 -6.632 -8.559 1.00 90.25 214 ARG A O 1
ATOM 1694 N N . PRO A 1 215 ? 11.528 -7.556 -8.887 1.00 90.12 215 PRO A N 1
ATOM 1695 C CA . PRO A 1 215 ? 10.823 -6.456 -8.254 1.00 90.12 215 PRO A CA 1
ATOM 1696 C C . PRO A 1 215 ? 11.150 -6.426 -6.755 1.00 90.12 215 PRO A C 1
ATOM 1698 O O . PRO A 1 215 ? 11.161 -7.459 -6.082 1.00 90.12 215 PRO A O 1
ATOM 1701 N N . ALA A 1 216 ? 11.411 -5.232 -6.237 1.00 88.94 216 ALA A N 1
ATOM 1702 C CA . ALA A 1 216 ? 11.537 -4.990 -4.812 1.00 88.94 216 ALA A CA 1
ATOM 1703 C C . ALA A 1 216 ? 10.153 -5.060 -4.152 1.00 88.94 216 ALA A C 1
ATOM 1705 O O . ALA A 1 216 ? 9.177 -4.510 -4.665 1.00 88.94 216 ALA A O 1
ATOM 1706 N N . VAL A 1 217 ? 10.086 -5.688 -2.985 1.00 82.88 217 VAL A N 1
ATOM 1707 C CA . VAL A 1 217 ? 8.898 -5.773 -2.129 1.00 82.88 217 VAL A CA 1
ATOM 1708 C C . VAL A 1 217 ? 8.652 -4.445 -1.411 1.00 82.88 217 VAL A C 1
ATOM 1710 O O . VAL A 1 217 ? 7.509 -4.078 -1.145 1.00 82.88 217 VAL A O 1
ATOM 1713 N N . SER A 1 218 ? 9.718 -3.703 -1.100 1.00 78.62 218 SER A N 1
ATOM 1714 C CA . SER A 1 218 ? 9.625 -2.385 -0.466 1.00 78.62 218 SER A CA 1
ATOM 1715 C C . SER A 1 218 ? 10.693 -1.418 -0.980 1.00 78.62 218 SER A C 1
ATOM 1717 O O . SER A 1 218 ? 11.694 -1.819 -1.580 1.00 78.62 218 SER A O 1
ATOM 1719 N N . LEU A 1 219 ? 10.497 -0.122 -0.727 1.00 76.69 219 LEU A N 1
ATOM 1720 C CA . LEU A 1 219 ? 11.472 0.917 -1.083 1.00 76.69 219 LEU A CA 1
ATOM 1721 C C . LEU A 1 219 ? 12.782 0.806 -0.303 1.00 76.69 219 LEU A C 1
ATOM 1723 O O . LEU A 1 219 ? 13.829 1.164 -0.835 1.00 76.69 219 LEU A O 1
ATOM 1727 N N . ASN A 1 220 ? 12.722 0.284 0.921 1.00 77.75 220 ASN A N 1
ATOM 1728 C CA . ASN A 1 220 ? 13.881 0.180 1.805 1.00 77.75 220 ASN A CA 1
ATOM 1729 C C . ASN A 1 220 ? 14.611 -1.155 1.659 1.00 77.75 220 ASN A C 1
ATOM 1731 O O . ASN A 1 220 ? 15.643 -1.356 2.288 1.00 77.75 220 ASN A O 1
ATOM 1735 N N . GLU A 1 221 ? 14.085 -2.077 0.852 1.00 83.88 221 GLU A N 1
ATOM 1736 C CA . GLU A 1 221 ? 14.755 -3.344 0.604 1.00 83.88 221 GLU A CA 1
ATOM 1737 C C . GLU A 1 221 ? 16.135 -3.091 -0.016 1.00 83.88 221 GLU A C 1
ATOM 1739 O O . GLU A 1 221 ? 16.283 -2.317 -0.963 1.00 83.88 221 GLU A O 1
ATOM 1744 N N . GLN A 1 222 ? 17.165 -3.717 0.524 1.00 83.50 222 GLN A N 1
ATOM 1745 C CA . GLN A 1 222 ? 18.503 -3.637 -0.040 1.00 83.50 222 GLN A CA 1
ATOM 1746 C C . GLN A 1 222 ? 18.851 -4.999 -0.625 1.00 83.50 222 GLN A C 1
ATOM 1748 O O . GLN A 1 222 ? 18.391 -6.027 -0.130 1.00 83.50 222 GLN A O 1
ATOM 1753 N N . SER A 1 223 ? 19.609 -4.988 -1.718 1.00 83.88 223 SER A N 1
ATOM 1754 C CA . SER A 1 223 ? 20.225 -6.200 -2.244 1.00 83.88 223 SER A CA 1
ATOM 1755 C C . SER A 1 223 ? 21.695 -6.172 -1.867 1.00 83.88 223 SER A C 1
ATOM 1757 O O . SER A 1 223 ? 22.333 -5.126 -1.987 1.00 83.88 223 SER A O 1
ATOM 1759 N N . GLU A 1 224 ? 22.208 -7.307 -1.408 1.00 84.00 224 GLU A N 1
ATOM 1760 C CA . GLU A 1 224 ? 23.651 -7.518 -1.259 1.00 84.00 224 GLU A CA 1
ATOM 1761 C C . GLU A 1 224 ? 24.311 -7.725 -2.629 1.00 84.00 224 GLU A C 1
ATOM 1763 O O . GLU A 1 224 ? 25.508 -7.485 -2.791 1.00 84.00 224 GLU A O 1
ATOM 1768 N N . ASP A 1 225 ? 23.515 -8.108 -3.633 1.00 84.69 225 ASP A N 1
ATOM 1769 C CA . ASP A 1 225 ? 23.977 -8.268 -5.001 1.00 84.69 225 ASP A CA 1
ATOM 1770 C C . ASP A 1 225 ? 24.313 -6.907 -5.618 1.00 84.69 225 ASP A C 1
ATOM 1772 O O . ASP A 1 225 ? 23.595 -5.912 -5.471 1.00 84.69 225 ASP A O 1
ATOM 1776 N N . ILE A 1 226 ? 25.412 -6.875 -6.363 1.00 82.88 226 ILE A N 1
ATOM 1777 C CA . ILE A 1 226 ? 25.888 -5.677 -7.048 1.00 82.88 226 ILE A CA 1
ATOM 1778 C C . ILE A 1 226 ? 25.363 -5.692 -8.483 1.00 82.88 226 ILE A C 1
ATOM 1780 O O . ILE A 1 226 ? 25.350 -6.725 -9.153 1.00 82.88 226 ILE A O 1
ATOM 1784 N N . TRP A 1 227 ? 24.963 -4.523 -8.981 1.00 81.62 227 TRP A N 1
ATOM 1785 C CA . TRP A 1 227 ? 24.655 -4.343 -10.396 1.00 81.62 227 TRP A CA 1
ATOM 1786 C C . TRP A 1 227 ? 25.878 -4.679 -11.250 1.00 81.62 227 TRP A C 1
ATOM 1788 O O . TRP A 1 227 ? 26.927 -4.048 -11.122 1.00 81.62 227 TRP A O 1
ATOM 1798 N N . GLN A 1 228 ? 25.742 -5.660 -12.141 1.00 73.56 228 GLN A N 1
ATOM 1799 C CA . GLN A 1 228 ? 26.806 -6.008 -13.077 1.00 73.56 228 GLN A CA 1
ATOM 1800 C C . GLN A 1 228 ? 27.035 -4.844 -14.050 1.00 73.56 228 GLN A C 1
ATOM 1802 O O . GLN A 1 228 ? 26.182 -4.547 -14.881 1.00 73.56 228 GLN A O 1
ATOM 1807 N N . SER A 1 229 ? 28.186 -4.178 -13.938 1.00 74.12 229 SER A N 1
ATOM 1808 C CA . SER A 1 229 ? 28.573 -3.054 -14.803 1.00 74.12 229 SER A CA 1
ATOM 1809 C C . SER A 1 229 ? 29.515 -3.449 -15.940 1.00 74.12 229 SER A C 1
ATOM 1811 O O . SER A 1 229 ? 29.678 -2.675 -16.879 1.00 74.12 229 SER A O 1
ATOM 1813 N N . ALA A 1 230 ? 30.134 -4.632 -15.861 1.00 76.44 230 ALA A N 1
ATOM 1814 C CA . ALA A 1 230 ? 31.125 -5.088 -16.835 1.00 76.44 230 ALA A CA 1
ATOM 1815 C C . ALA A 1 230 ? 30.514 -5.335 -18.225 1.00 76.44 230 ALA A C 1
ATOM 1817 O O . ALA A 1 230 ? 31.113 -4.946 -19.222 1.00 76.44 230 ALA A O 1
ATOM 1818 N N . ASN A 1 231 ? 29.306 -5.909 -18.276 1.00 78.25 231 ASN A N 1
ATOM 1819 C CA . ASN A 1 231 ? 28.583 -6.195 -19.515 1.00 78.25 231 ASN A CA 1
ATOM 1820 C C . ASN A 1 231 ? 27.267 -5.404 -19.506 1.00 78.25 231 ASN A C 1
ATOM 1822 O O . ASN A 1 231 ? 26.350 -5.770 -18.760 1.00 78.25 231 ASN A O 1
ATOM 1826 N N . PRO A 1 232 ? 27.152 -4.306 -20.275 1.00 78.50 232 PRO A N 1
ATOM 1827 C CA . PRO A 1 232 ? 25.944 -3.497 -20.267 1.00 78.50 232 PRO A CA 1
ATOM 1828 C C . PRO A 1 232 ? 24.759 -4.320 -20.784 1.00 78.50 232 PRO A C 1
ATOM 1830 O O . PRO A 1 232 ? 24.844 -4.996 -21.807 1.00 78.50 232 PRO A O 1
ATOM 1833 N N . ARG A 1 233 ? 23.634 -4.250 -20.072 1.00 86.69 233 ARG A N 1
ATOM 1834 C CA . ARG A 1 233 ? 22.351 -4.815 -20.508 1.00 86.69 233 ARG A CA 1
ATOM 1835 C C . ARG A 1 233 ? 21.550 -3.745 -21.266 1.00 86.69 233 ARG A C 1
ATOM 1837 O O . ARG A 1 233 ? 21.738 -2.557 -20.985 1.00 86.69 233 ARG A O 1
ATOM 1844 N N . PRO A 1 234 ? 20.691 -4.127 -22.227 1.00 88.94 234 PRO A N 1
ATOM 1845 C CA . PRO A 1 234 ? 19.872 -3.165 -22.957 1.00 88.94 234 PRO A CA 1
ATOM 1846 C C . PRO A 1 234 ? 18.896 -2.442 -22.022 1.00 88.94 234 PRO A C 1
ATOM 1848 O O . PRO A 1 234 ? 18.485 -2.982 -20.994 1.00 88.94 234 PRO A O 1
ATOM 1851 N N . ILE A 1 235 ? 18.521 -1.215 -22.393 1.00 87.19 235 ILE A N 1
ATOM 1852 C CA . ILE A 1 235 ? 17.540 -0.415 -21.639 1.00 87.19 235 ILE A CA 1
ATOM 1853 C C . ILE A 1 235 ? 16.143 -1.010 -21.814 1.00 87.19 235 ILE A C 1
ATOM 1855 O O . ILE A 1 235 ? 15.363 -1.064 -20.865 1.00 87.19 235 ILE A O 1
ATOM 1859 N N . GLU A 1 236 ? 15.849 -1.482 -23.024 1.00 91.12 236 GLU A N 1
ATOM 1860 C CA . GLU A 1 236 ? 14.635 -2.221 -23.333 1.00 91.12 236 GLU A CA 1
ATOM 1861 C C . GLU A 1 236 ? 14.977 -3.695 -23.546 1.00 91.12 236 GLU A C 1
ATOM 1863 O O . GLU A 1 236 ? 15.691 -4.049 -24.486 1.00 91.12 236 GLU A O 1
ATOM 1868 N N . LEU A 1 237 ? 14.457 -4.553 -22.668 1.00 91.00 237 LEU A N 1
ATOM 1869 C CA . LEU A 1 237 ? 14.552 -6.002 -22.787 1.00 91.00 237 LEU A CA 1
ATOM 1870 C C . LEU A 1 237 ? 13.183 -6.566 -23.172 1.00 91.00 237 LEU A C 1
ATOM 1872 O O . LEU A 1 237 ? 12.187 -6.339 -22.483 1.00 91.00 237 LEU A O 1
ATOM 1876 N N . LEU A 1 238 ? 13.138 -7.322 -24.263 1.00 91.75 238 LEU A N 1
ATOM 1877 C CA . LEU A 1 238 ? 11.933 -7.999 -24.717 1.00 91.75 238 LEU A CA 1
ATOM 1878 C C . LEU A 1 238 ? 11.598 -9.151 -23.766 1.00 91.75 238 LEU A C 1
ATOM 1880 O O . LEU A 1 238 ? 12.420 -10.030 -23.526 1.00 91.75 238 LEU A O 1
ATOM 1884 N N . ASN A 1 239 ? 10.351 -9.205 -23.288 1.00 86.31 239 ASN A N 1
ATOM 1885 C CA . ASN A 1 239 ? 9.875 -10.301 -22.430 1.00 86.31 239 ASN A CA 1
ATOM 1886 C C . ASN A 1 239 ? 10.020 -11.684 -23.087 1.00 86.31 239 ASN A C 1
ATOM 1888 O O . ASN A 1 239 ? 10.114 -12.701 -22.400 1.00 86.31 239 ASN A O 1
ATOM 1892 N N . LYS A 1 240 ? 9.957 -11.729 -24.420 1.00 89.69 240 LYS A N 1
ATOM 1893 C CA . LYS A 1 240 ? 10.206 -12.919 -25.226 1.00 89.69 240 LYS A CA 1
ATOM 1894 C C . LYS A 1 240 ? 11.142 -12.521 -26.361 1.00 89.69 240 LYS A C 1
ATOM 1896 O O . LYS A 1 240 ? 10.773 -11.622 -27.112 1.00 89.69 240 LYS A O 1
ATOM 1901 N N . PRO A 1 241 ? 12.299 -13.181 -26.510 1.00 92.38 241 PRO A N 1
ATOM 1902 C CA . PRO A 1 241 ? 13.163 -12.949 -27.654 1.00 92.38 241 PRO A CA 1
ATOM 1903 C C . PRO A 1 241 ? 12.428 -13.194 -28.972 1.00 92.38 241 PRO A C 1
ATOM 1905 O O . PRO A 1 241 ? 11.720 -14.197 -29.115 1.00 92.38 241 PRO A O 1
ATOM 1908 N N . GLU A 1 242 ? 12.622 -12.304 -29.937 1.00 92.94 242 GLU A N 1
ATOM 1909 C CA . GLU A 1 242 ? 11.991 -12.398 -31.251 1.00 92.94 242 GLU A CA 1
ATOM 1910 C C . GLU A 1 242 ? 12.964 -12.998 -32.270 1.00 92.94 242 GLU A C 1
ATOM 1912 O O . GLU A 1 242 ? 14.139 -12.627 -32.284 1.00 92.94 242 GLU A O 1
ATOM 1917 N N . PRO A 1 243 ? 12.531 -13.952 -33.112 1.00 91.50 243 PRO A N 1
ATOM 1918 C CA . PRO A 1 243 ? 13.414 -14.578 -34.087 1.00 91.50 243 PRO A CA 1
ATOM 1919 C C . PRO A 1 243 ? 13.811 -13.580 -35.179 1.00 91.50 243 PRO A C 1
ATOM 1921 O O . PRO A 1 243 ? 12.962 -12.882 -35.732 1.00 91.50 243 PRO A O 1
ATOM 1924 N N . ILE A 1 244 ? 15.092 -13.572 -35.539 1.00 91.06 244 ILE A N 1
ATOM 1925 C CA . ILE A 1 244 ? 15.635 -12.750 -36.625 1.00 91.06 244 ILE A CA 1
ATOM 1926 C C . ILE A 1 244 ? 16.296 -13.627 -37.683 1.00 91.06 244 ILE A C 1
ATOM 1928 O O . ILE A 1 244 ? 16.826 -14.703 -37.401 1.00 91.06 244 ILE A O 1
ATOM 1932 N N . GLN A 1 245 ? 16.268 -13.152 -38.925 1.00 86.88 245 GLN A N 1
ATOM 1933 C CA . GLN A 1 245 ? 17.026 -13.762 -40.014 1.00 86.88 245 GLN A CA 1
ATOM 1934 C C . GLN A 1 245 ? 18.385 -13.088 -40.078 1.00 86.88 245 GLN A C 1
ATOM 1936 O O . GLN A 1 245 ? 18.447 -11.864 -40.127 1.00 86.88 245 GLN A O 1
ATOM 1941 N N . VAL A 1 246 ? 19.460 -13.867 -40.088 1.00 84.62 246 VAL A N 1
ATOM 1942 C CA . VAL A 1 246 ? 20.819 -13.331 -40.156 1.00 84.62 246 VAL A CA 1
ATOM 1943 C C . VAL A 1 246 ? 21.565 -13.891 -41.351 1.00 84.62 246 VAL A C 1
ATOM 1945 O O . VAL A 1 246 ? 21.368 -15.045 -41.733 1.00 84.62 246 VAL A O 1
ATOM 1948 N N . THR A 1 247 ? 22.483 -13.092 -41.883 1.00 79.50 247 THR A N 1
ATOM 1949 C CA . THR A 1 247 ? 23.525 -13.586 -42.783 1.00 79.50 247 THR A CA 1
ATOM 1950 C C . THR A 1 247 ? 24.840 -13.588 -42.015 1.00 79.50 247 THR A C 1
ATOM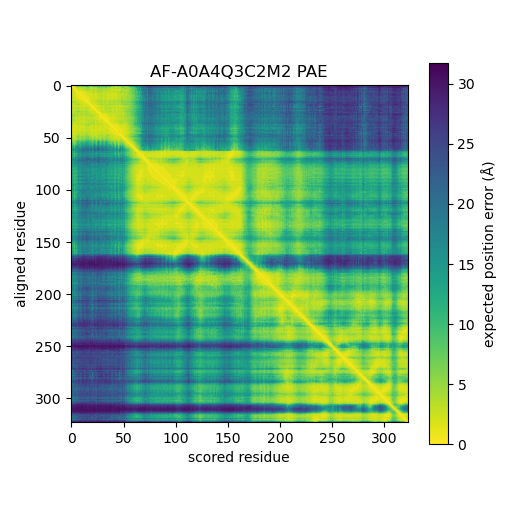 1952 O O . THR A 1 247 ? 25.439 -12.533 -41.801 1.00 79.50 247 THR A O 1
ATOM 1955 N N . ALA A 1 248 ? 25.279 -14.767 -41.574 1.00 67.69 248 ALA A N 1
ATOM 1956 C CA . ALA A 1 248 ? 26.562 -14.951 -40.904 1.00 67.69 248 ALA A CA 1
ATOM 1957 C C . ALA A 1 248 ? 27.508 -15.751 -41.821 1.00 67.69 248 ALA A C 1
ATOM 1959 O O . ALA A 1 248 ? 27.119 -16.817 -42.300 1.00 67.69 248 ALA A O 1
ATOM 1960 N N . PRO A 1 249 ? 28.731 -15.260 -42.091 1.00 60.72 249 PRO A N 1
ATOM 1961 C CA . PRO A 1 249 ? 29.670 -15.924 -42.995 1.00 60.72 249 PRO A CA 1
ATOM 1962 C C . PRO A 1 249 ? 30.217 -17.232 -42.406 1.00 60.72 249 PRO A C 1
ATOM 1964 O O . PRO A 1 249 ? 30.565 -18.144 -43.151 1.00 60.72 249 PRO A O 1
ATOM 1967 N N . ILE A 1 250 ? 30.292 -17.326 -41.074 1.00 63.78 250 ILE A N 1
ATOM 1968 C CA . ILE A 1 250 ? 30.777 -18.481 -40.308 1.00 63.78 250 ILE A CA 1
ATOM 1969 C C . ILE A 1 250 ? 29.927 -18.570 -39.027 1.00 63.78 250 ILE A C 1
ATOM 1971 O O . ILE A 1 250 ? 29.597 -17.517 -38.476 1.00 63.78 250 ILE A O 1
ATOM 1975 N N . PRO A 1 251 ? 29.587 -19.773 -38.520 1.00 60.81 251 PRO A N 1
ATOM 1976 C CA . PRO A 1 251 ? 28.781 -19.934 -37.305 1.00 60.81 251 PRO A CA 1
ATOM 1977 C C . PRO A 1 251 ? 29.293 -19.166 -36.074 1.00 60.81 251 PRO A C 1
ATOM 1979 O O . PRO A 1 251 ? 28.484 -18.789 -35.229 1.00 60.81 251 PRO A O 1
ATOM 1982 N N . ASP A 1 252 ? 30.601 -18.918 -35.985 1.00 63.28 252 ASP A N 1
ATOM 1983 C CA . ASP A 1 252 ? 31.272 -18.374 -34.794 1.00 63.28 252 ASP A CA 1
ATOM 1984 C C . ASP A 1 252 ? 31.472 -16.854 -34.853 1.00 63.28 252 ASP A C 1
ATOM 1986 O O . ASP A 1 252 ? 31.985 -16.257 -33.907 1.00 63.28 252 ASP A O 1
ATOM 1990 N N . TYR A 1 253 ? 31.083 -16.227 -35.964 1.00 70.75 253 TYR A N 1
ATOM 1991 C CA . TYR A 1 253 ? 31.247 -14.795 -36.172 1.00 70.75 253 TYR A CA 1
ATOM 1992 C C . TYR A 1 253 ? 29.936 -14.046 -35.922 1.00 70.75 253 TYR A C 1
ATOM 1994 O O . TYR A 1 253 ? 28.860 -14.585 -36.204 1.00 70.75 253 TYR A O 1
ATOM 2002 N N . PRO A 1 254 ? 30.000 -12.790 -35.443 1.00 77.69 254 PRO A N 1
ATOM 2003 C CA . PRO A 1 254 ? 28.838 -11.920 -35.472 1.00 77.69 254 PRO A CA 1
ATOM 2004 C C . PRO A 1 254 ? 28.269 -11.836 -36.899 1.00 77.69 254 PRO A C 1
ATOM 2006 O O . PRO A 1 254 ? 29.022 -11.910 -37.879 1.00 77.69 254 PRO A O 1
ATOM 2009 N N . PRO A 1 255 ? 26.942 -11.699 -37.039 1.00 83.50 255 PRO A N 1
ATOM 2010 C CA . PRO A 1 255 ? 26.321 -11.593 -38.348 1.00 83.50 255 PRO A CA 1
ATOM 2011 C C . PRO A 1 255 ? 26.809 -10.337 -39.087 1.00 83.50 255 PRO A C 1
ATOM 2013 O O . PRO A 1 255 ? 27.235 -9.364 -38.470 1.00 83.50 255 PRO A O 1
ATOM 2016 N N . LEU A 1 256 ? 26.751 -10.356 -40.421 1.00 86.56 256 LEU A N 1
ATOM 2017 C CA . LEU A 1 256 ? 27.042 -9.180 -41.259 1.00 86.56 256 LEU A CA 1
ATOM 2018 C C . LEU A 1 256 ? 25.811 -8.286 -41.414 1.00 86.56 256 LEU A C 1
ATOM 2020 O O . LEU A 1 256 ? 25.909 -7.070 -41.558 1.00 86.56 256 LEU A O 1
ATOM 2024 N N . ASN A 1 257 ? 24.636 -8.908 -41.406 1.00 88.69 257 ASN A N 1
ATOM 2025 C CA . ASN A 1 257 ? 23.354 -8.232 -41.402 1.00 88.69 257 ASN A CA 1
ATOM 2026 C C . ASN A 1 257 ? 22.302 -9.099 -40.715 1.00 88.69 257 ASN A C 1
ATOM 2028 O O . ASN A 1 257 ? 22.454 -10.323 -40.605 1.00 88.69 257 ASN A O 1
ATOM 2032 N N . PHE A 1 258 ? 21.223 -8.454 -40.290 1.00 91.00 258 PHE A N 1
ATOM 2033 C CA . PHE A 1 258 ? 20.025 -9.140 -39.839 1.00 91.00 258 PHE A CA 1
ATOM 2034 C C . PHE A 1 258 ? 18.764 -8.437 -40.335 1.00 91.00 258 PHE A C 1
ATOM 2036 O O . PHE A 1 258 ? 18.780 -7.243 -40.633 1.00 91.00 258 PHE A O 1
ATOM 2043 N N . ARG A 1 259 ? 17.668 -9.191 -40.430 1.00 91.81 259 ARG A N 1
ATOM 2044 C CA . ARG A 1 259 ? 16.343 -8.685 -40.786 1.00 91.81 259 ARG A CA 1
ATOM 2045 C C . ARG A 1 259 ? 15.426 -8.743 -39.572 1.00 91.81 259 ARG A C 1
ATOM 2047 O O . ARG A 1 259 ? 15.235 -9.824 -39.007 1.00 91.81 259 ARG A O 1
ATOM 2054 N N . TYR A 1 260 ? 14.857 -7.603 -39.200 1.00 91.25 260 TYR A N 1
ATOM 2055 C CA . TYR A 1 260 ? 13.914 -7.458 -38.093 1.00 91.25 260 TYR A CA 1
ATOM 2056 C C . TYR A 1 260 ? 12.738 -6.590 -38.544 1.00 91.25 260 TYR A C 1
ATOM 2058 O O . TYR A 1 260 ? 12.953 -5.553 -39.156 1.00 91.25 260 TYR A O 1
ATOM 2066 N N . GLN A 1 261 ? 11.500 -7.042 -38.306 1.00 88.12 261 GLN A N 1
ATOM 2067 C CA . GLN A 1 261 ? 10.273 -6.344 -38.740 1.00 88.12 261 GLN A CA 1
ATOM 2068 C C . GLN A 1 261 ? 10.302 -5.882 -40.213 1.00 88.12 261 GLN A C 1
ATOM 2070 O O . GLN A 1 261 ? 9.909 -4.773 -40.551 1.00 88.12 261 GLN A O 1
ATOM 2075 N N . ASP A 1 262 ? 10.802 -6.756 -41.090 1.00 86.62 262 ASP A N 1
ATOM 2076 C CA . ASP A 1 262 ? 11.006 -6.517 -42.524 1.00 86.62 262 ASP A CA 1
ATOM 2077 C C . ASP A 1 262 ? 12.054 -5.453 -42.916 1.00 86.62 262 ASP A C 1
ATOM 2079 O O . ASP A 1 262 ? 12.329 -5.299 -44.107 1.00 86.62 262 ASP A O 1
ATOM 2083 N N . GLU A 1 263 ? 12.731 -4.819 -41.957 1.00 90.94 263 GLU A N 1
ATOM 2084 C CA . GLU A 1 263 ? 13.866 -3.922 -42.196 1.00 90.94 263 GLU A CA 1
ATOM 2085 C C . GLU A 1 263 ? 15.199 -4.691 -42.173 1.00 90.94 263 GLU A C 1
ATOM 2087 O O . GLU A 1 263 ? 15.414 -5.592 -41.356 1.00 90.94 263 GLU A O 1
ATOM 2092 N N . LEU A 1 264 ? 16.097 -4.360 -43.107 1.00 91.94 264 LEU A N 1
ATOM 2093 C CA . LEU A 1 264 ? 17.449 -4.915 -43.174 1.00 91.94 264 LEU A CA 1
ATOM 2094 C C . LEU A 1 264 ? 18.426 -3.991 -42.440 1.00 91.94 264 LEU A C 1
ATOM 2096 O O . LEU A 1 264 ? 18.607 -2.840 -42.833 1.00 91.94 264 LEU A O 1
ATOM 2100 N N . HIS A 1 265 ? 19.111 -4.529 -41.436 1.00 91.75 265 HIS A N 1
ATOM 2101 C CA . HIS A 1 265 ? 20.135 -3.829 -40.669 1.00 91.75 265 HIS A CA 1
ATOM 2102 C C . HIS A 1 265 ? 21.520 -4.343 -41.064 1.00 91.75 265 HIS A C 1
ATOM 2104 O O . HIS A 1 265 ? 21.841 -5.517 -40.855 1.00 91.75 265 HIS A O 1
ATOM 2110 N N . LEU A 1 266 ? 22.340 -3.464 -41.645 1.00 92.25 266 LEU A N 1
ATOM 2111 C CA . LEU A 1 266 ? 23.745 -3.732 -41.956 1.00 92.25 266 LEU A CA 1
ATOM 2112 C C . LEU A 1 266 ? 24.601 -3.438 -40.725 1.00 92.25 266 LEU A C 1
ATOM 2114 O O . LEU A 1 266 ? 24.514 -2.348 -40.159 1.00 92.25 266 LEU A O 1
ATOM 2118 N N . ILE A 1 267 ? 25.408 -4.410 -40.305 1.00 92.69 267 ILE A N 1
ATOM 2119 C CA . ILE A 1 267 ? 26.178 -4.334 -39.062 1.00 92.69 267 ILE A CA 1
ATOM 2120 C C . ILE A 1 267 ? 27.538 -3.703 -39.346 1.00 92.69 267 ILE A C 1
ATOM 2122 O O . ILE A 1 267 ? 28.297 -4.173 -40.191 1.00 92.69 267 ILE A O 1
ATOM 2126 N N . LYS A 1 268 ? 27.858 -2.648 -38.597 1.00 92.38 268 LYS A N 1
ATOM 2127 C CA . LYS A 1 268 ? 29.126 -1.920 -38.679 1.00 92.38 268 LYS A CA 1
ATOM 2128 C C . LYS A 1 268 ? 30.114 -2.352 -37.601 1.00 92.38 268 LYS A C 1
ATOM 2130 O O . LYS A 1 268 ? 31.319 -2.376 -37.849 1.00 92.38 268 LYS A O 1
ATOM 2135 N N . LYS A 1 269 ? 29.622 -2.670 -36.401 1.00 91.25 269 LYS A N 1
ATOM 2136 C CA . LYS A 1 269 ? 30.434 -3.179 -35.288 1.00 91.25 269 LYS A CA 1
ATOM 2137 C C . LYS A 1 269 ? 29.689 -4.270 -34.543 1.00 91.25 269 LYS A C 1
ATOM 2139 O O . LYS A 1 269 ? 28.462 -4.260 -34.477 1.00 91.25 269 LYS A O 1
ATOM 2144 N N . ALA A 1 270 ? 30.451 -5.167 -33.941 1.00 91.50 270 ALA A N 1
ATOM 2145 C CA . ALA A 1 270 ? 29.929 -6.209 -33.083 1.00 91.50 270 ALA A CA 1
ATOM 2146 C C . ALA A 1 270 ? 30.875 -6.440 -31.903 1.00 91.50 270 ALA A C 1
ATOM 2148 O O . ALA A 1 270 ? 32.092 -6.400 -32.079 1.00 91.50 270 ALA A O 1
ATOM 2149 N N . ASP A 1 271 ? 30.303 -6.698 -30.732 1.00 90.19 271 ASP A N 1
ATOM 2150 C CA . ASP A 1 271 ? 31.005 -7.087 -29.509 1.00 90.19 271 ASP A CA 1
ATOM 2151 C C . ASP A 1 271 ? 30.429 -8.413 -28.979 1.00 90.19 271 ASP A C 1
ATOM 2153 O O . ASP A 1 271 ? 29.229 -8.669 -29.130 1.00 90.19 271 ASP A O 1
ATOM 2157 N N . GLY A 1 272 ? 31.273 -9.268 -28.398 1.00 86.75 272 GLY A N 1
ATOM 2158 C CA . GLY A 1 272 ? 30.938 -10.631 -27.959 1.00 86.75 272 GLY A CA 1
ATOM 2159 C C . GLY A 1 272 ? 31.787 -11.745 -28.608 1.00 86.75 272 GLY A C 1
ATOM 2160 O O . GLY A 1 272 ? 32.758 -11.459 -29.311 1.00 86.75 272 GLY A O 1
ATOM 2161 N N . PRO A 1 273 ? 31.438 -13.033 -28.395 1.00 88.38 273 PRO A N 1
ATOM 2162 C CA . PRO A 1 273 ? 30.238 -13.506 -27.703 1.00 88.38 273 PRO A CA 1
ATOM 2163 C C . PRO A 1 273 ? 30.344 -13.479 -26.172 1.00 88.38 273 PRO A C 1
ATOM 2165 O O . PRO A 1 273 ? 31.319 -13.955 -25.593 1.00 88.38 273 PRO A O 1
ATOM 2168 N N . GLU A 1 274 ? 29.279 -13.034 -25.506 1.00 89.38 274 GLU A N 1
ATOM 2169 C CA . GLU A 1 274 ? 29.028 -13.358 -24.098 1.00 89.38 274 GLU A CA 1
ATOM 2170 C C . GLU A 1 274 ? 28.218 -14.660 -24.041 1.00 89.38 274 GLU A C 1
ATOM 2172 O O . GLU A 1 274 ? 27.020 -14.678 -24.339 1.00 89.38 274 GLU A O 1
ATOM 2177 N N . ARG A 1 275 ? 28.869 -15.768 -23.673 1.00 89.62 275 ARG A N 1
ATOM 2178 C CA . ARG A 1 275 ? 28.187 -17.052 -23.480 1.00 89.62 275 ARG A CA 1
ATOM 2179 C C . ARG A 1 275 ? 27.499 -17.089 -22.123 1.00 89.62 275 ARG A C 1
ATOM 2181 O O . ARG A 1 275 ? 28.159 -17.055 -21.088 1.00 89.62 275 ARG A O 1
ATOM 2188 N N . ILE A 1 276 ? 26.179 -17.240 -22.141 1.00 88.62 276 ILE A N 1
ATOM 2189 C CA . ILE A 1 276 ? 25.355 -17.422 -20.948 1.00 88.62 276 ILE A CA 1
ATOM 2190 C C . ILE A 1 276 ? 24.733 -18.815 -20.995 1.00 88.62 276 ILE A C 1
ATOM 2192 O O . ILE A 1 276 ? 23.888 -19.121 -21.842 1.00 88.62 276 ILE A O 1
ATOM 2196 N N . GLU A 1 277 ? 25.155 -19.673 -20.074 1.00 87.31 277 GLU A N 1
ATOM 2197 C CA . GLU A 1 277 ? 24.546 -20.985 -19.883 1.00 87.31 277 GLU A CA 1
ATOM 2198 C C . GLU A 1 277 ? 23.246 -20.872 -19.085 1.00 87.31 277 GLU A C 1
ATOM 2200 O O . GLU A 1 277 ? 23.056 -19.959 -18.275 1.00 87.31 277 GLU A O 1
ATOM 2205 N N . ARG A 1 278 ? 22.333 -21.822 -19.304 1.00 85.25 278 ARG A N 1
ATOM 2206 C CA . ARG A 1 278 ? 21.178 -21.963 -18.421 1.00 85.25 278 ARG A CA 1
ATOM 2207 C C . ARG A 1 278 ? 21.624 -22.468 -17.058 1.00 85.25 278 ARG A C 1
ATOM 2209 O O . ARG A 1 278 ? 22.527 -23.290 -16.935 1.00 85.25 278 ARG A O 1
ATOM 2216 N N . GLU A 1 279 ? 20.916 -22.015 -16.037 1.00 83.88 279 GLU A N 1
ATOM 2217 C CA . GLU A 1 279 ? 21.055 -22.497 -14.668 1.00 83.88 279 GLU A CA 1
ATOM 2218 C C . GLU A 1 279 ? 20.602 -23.963 -14.611 1.00 83.88 279 GLU A C 1
ATOM 2220 O O . GLU A 1 279 ? 19.409 -24.256 -14.495 1.00 83.88 279 GLU A O 1
ATOM 2225 N N . TRP A 1 280 ? 21.556 -24.891 -14.736 1.00 80.81 280 TRP A N 1
ATOM 2226 C CA . TRP A 1 280 ? 21.307 -26.326 -14.940 1.00 80.81 280 TRP A CA 1
ATOM 2227 C C . TRP A 1 280 ? 20.451 -26.979 -13.844 1.00 80.81 280 TRP A C 1
ATOM 2229 O O . TRP A 1 280 ? 19.825 -28.012 -14.087 1.00 80.81 280 TRP A O 1
ATOM 2239 N N . TRP A 1 281 ? 20.405 -26.381 -12.650 1.00 81.19 281 TRP A N 1
ATOM 2240 C CA . TRP A 1 281 ? 19.583 -26.824 -11.521 1.00 81.19 281 TRP A CA 1
ATOM 2241 C C . TRP A 1 281 ? 18.116 -26.367 -11.594 1.00 81.19 281 TRP A C 1
ATOM 2243 O O . TRP A 1 281 ? 17.285 -26.923 -10.880 1.00 81.19 281 TRP A O 1
ATOM 2253 N N . LEU A 1 282 ? 17.776 -25.380 -12.432 1.00 83.00 282 LEU A N 1
ATOM 2254 C CA . LEU A 1 282 ? 16.401 -24.893 -12.616 1.00 83.00 282 LEU A CA 1
ATOM 2255 C C . LEU A 1 282 ? 15.763 -25.444 -13.884 1.00 83.00 282 LEU A C 1
ATOM 2257 O O . LEU A 1 282 ? 14.599 -25.837 -13.874 1.00 83.00 282 LEU A O 1
ATOM 2261 N N . GLU A 1 283 ? 16.507 -25.446 -14.987 1.00 79.50 283 GLU A N 1
ATOM 2262 C CA . GLU A 1 283 ? 15.959 -25.816 -16.284 1.00 79.50 283 GLU A CA 1
ATOM 2263 C C . GLU A 1 283 ? 17.057 -26.345 -17.202 1.00 79.50 283 GLU A C 1
ATOM 2265 O O . GLU A 1 283 ? 18.118 -25.738 -17.349 1.00 79.50 283 GLU A O 1
ATOM 2270 N N . ARG A 1 284 ? 16.783 -27.470 -17.867 1.00 78.06 284 ARG A N 1
ATOM 2271 C CA . ARG A 1 284 ? 17.650 -27.958 -18.939 1.00 78.06 284 ARG A CA 1
ATOM 2272 C C . ARG A 1 284 ? 17.367 -27.170 -20.210 1.00 78.06 284 ARG A C 1
ATOM 2274 O O . ARG A 1 284 ? 16.213 -26.983 -20.580 1.00 78.06 284 ARG A O 1
ATOM 2281 N N . GLY A 1 285 ? 18.415 -26.768 -20.911 1.00 79.44 285 GLY A N 1
ATOM 2282 C CA . GLY A 1 285 ? 18.290 -26.188 -22.239 1.00 79.44 285 GLY A CA 1
ATOM 2283 C C . GLY A 1 285 ? 19.621 -25.662 -22.748 1.00 79.44 285 GLY A C 1
ATOM 2284 O O . GLY A 1 285 ? 20.651 -25.800 -22.093 1.00 79.44 285 GLY A O 1
ATOM 2285 N N . GLU A 1 286 ? 19.575 -25.065 -23.929 1.00 83.25 286 GLU A N 1
ATOM 2286 C CA . GLU A 1 286 ? 20.759 -24.575 -24.623 1.00 83.25 286 GLU A CA 1
ATOM 2287 C C . GLU A 1 286 ? 21.315 -23.294 -23.991 1.00 83.25 286 GLU A C 1
ATOM 2289 O O . GLU A 1 286 ? 20.571 -22.486 -23.421 1.00 83.25 286 GLU A O 1
ATOM 2294 N N . HIS A 1 287 ? 22.626 -23.101 -24.140 1.00 86.12 287 HIS A N 1
ATOM 2295 C CA . HIS A 1 287 ? 23.281 -21.828 -23.866 1.00 86.12 287 HIS A CA 1
ATOM 2296 C C . HIS A 1 287 ? 22.908 -20.790 -24.932 1.00 86.12 287 HIS A C 1
ATOM 2298 O O . HIS A 1 287 ? 22.518 -21.130 -26.054 1.00 86.12 287 HIS A O 1
ATOM 2304 N N . ARG A 1 288 ? 23.036 -19.515 -24.566 1.00 90.31 288 ARG A N 1
ATOM 2305 C CA . ARG A 1 288 ? 22.862 -18.377 -25.466 1.00 90.31 288 ARG A CA 1
ATOM 2306 C C . ARG A 1 288 ? 24.192 -17.657 -25.624 1.00 90.31 288 ARG A C 1
ATOM 2308 O O . ARG A 1 288 ? 24.775 -17.233 -24.629 1.00 90.31 288 ARG A O 1
ATOM 2315 N N . ASP A 1 289 ? 24.635 -17.499 -26.864 1.00 90.25 289 ASP A N 1
ATOM 2316 C CA . ASP A 1 289 ? 25.799 -16.676 -27.196 1.00 90.25 289 ASP A CA 1
ATOM 2317 C C . ASP A 1 289 ? 25.307 -15.289 -27.611 1.00 90.25 289 ASP A C 1
ATOM 2319 O O . ASP A 1 289 ? 24.729 -15.138 -28.690 1.00 90.25 289 ASP A O 1
ATOM 2323 N N . TYR A 1 290 ? 25.474 -14.300 -26.729 1.00 91.31 290 TYR A N 1
ATOM 2324 C CA . TYR A 1 290 ? 25.008 -12.929 -26.930 1.00 91.31 290 TYR A CA 1
ATOM 2325 C C . TYR A 1 290 ? 26.045 -12.059 -27.638 1.00 91.31 290 TYR A C 1
ATOM 2327 O O . TYR A 1 290 ? 27.235 -12.121 -27.335 1.00 91.31 290 TYR A O 1
ATOM 2335 N N . TYR A 1 291 ? 25.558 -11.187 -28.516 1.00 91.31 291 TYR A N 1
ATOM 2336 C CA . TYR A 1 291 ? 26.330 -10.178 -29.226 1.00 91.31 291 TYR A CA 1
ATOM 2337 C C . TYR A 1 291 ? 25.650 -8.812 -29.103 1.00 91.31 291 TYR A C 1
ATOM 2339 O O . TYR A 1 291 ? 24.421 -8.702 -29.185 1.00 91.31 291 TYR A O 1
ATOM 2347 N N . VAL A 1 292 ? 26.454 -7.764 -28.941 1.00 92.94 292 VAL A N 1
ATOM 2348 C CA . VAL A 1 292 ? 26.006 -6.373 -29.071 1.00 92.94 292 VAL A CA 1
ATOM 2349 C C . VAL A 1 292 ? 26.365 -5.909 -30.474 1.00 92.94 292 VAL A C 1
ATOM 2351 O O . VAL A 1 292 ? 27.542 -5.851 -30.821 1.00 92.94 292 VAL A O 1
ATOM 2354 N N . LEU A 1 293 ? 25.363 -5.607 -31.293 1.00 93.00 293 LEU A N 1
ATOM 2355 C CA . LEU A 1 293 ? 25.543 -5.208 -32.689 1.00 93.00 293 LEU A CA 1
ATOM 2356 C C . LEU A 1 293 ? 25.228 -3.728 -32.859 1.00 93.00 293 LEU A C 1
ATOM 2358 O O . LEU A 1 293 ? 24.198 -3.280 -32.375 1.00 93.00 293 LEU A O 1
ATOM 2362 N N . GLU A 1 294 ? 26.070 -2.991 -33.576 1.00 94.25 294 GLU A N 1
ATOM 2363 C CA . GLU A 1 294 ? 25.826 -1.604 -33.992 1.00 94.25 294 GLU A CA 1
ATOM 2364 C C . GLU A 1 294 ? 25.573 -1.582 -35.502 1.00 94.25 294 GLU A C 1
ATOM 2366 O O . GLU A 1 294 ? 26.410 -2.069 -36.271 1.00 94.25 294 GLU A O 1
ATOM 2371 N N . ASP A 1 295 ? 24.434 -1.036 -35.931 1.00 93.38 295 ASP A N 1
ATOM 2372 C CA . ASP A 1 295 ? 24.129 -0.858 -37.352 1.00 93.38 295 ASP A CA 1
ATOM 2373 C C . ASP A 1 295 ? 24.803 0.396 -37.948 1.00 93.38 295 ASP A C 1
ATOM 2375 O O . ASP A 1 295 ? 25.416 1.207 -37.251 1.00 93.38 295 ASP A O 1
ATOM 2379 N N . GLU A 1 296 ? 24.710 0.578 -39.266 1.00 92.69 296 GLU A N 1
ATOM 2380 C CA . GLU A 1 296 ? 25.266 1.762 -39.941 1.00 92.69 296 GLU A CA 1
ATOM 2381 C C . GLU A 1 296 ? 24.637 3.094 -39.502 1.00 92.69 296 GLU A C 1
ATOM 2383 O O . GLU A 1 296 ? 25.281 4.141 -39.622 1.00 92.69 296 GLU A O 1
ATOM 2388 N N . LYS A 1 297 ? 23.404 3.062 -38.983 1.00 90.75 297 LYS A N 1
ATOM 2389 C CA . LYS A 1 297 ? 22.682 4.230 -38.461 1.00 90.75 297 LYS A CA 1
ATOM 2390 C C . LYS A 1 297 ? 23.080 4.549 -37.010 1.00 90.75 297 LYS A C 1
ATOM 2392 O O . LYS A 1 297 ? 22.701 5.603 -36.507 1.00 90.75 297 LYS A O 1
ATOM 2397 N N . GLY A 1 298 ? 23.871 3.687 -36.365 1.00 91.06 298 GLY A N 1
ATOM 2398 C CA . GLY A 1 298 ? 24.324 3.821 -34.980 1.00 91.06 298 GLY A CA 1
ATOM 2399 C C . GLY A 1 298 ? 23.381 3.204 -33.944 1.00 91.06 298 GLY A C 1
ATOM 2400 O O . GLY A 1 298 ? 23.645 3.332 -32.748 1.00 91.06 298 GLY A O 1
ATOM 2401 N N . ASN A 1 299 ? 22.312 2.525 -34.367 1.00 92.56 299 ASN A N 1
ATOM 2402 C CA . ASN A 1 299 ? 21.422 1.814 -33.455 1.00 92.56 299 ASN A CA 1
ATOM 2403 C C . ASN A 1 299 ? 22.120 0.561 -32.932 1.00 92.56 299 ASN A C 1
ATOM 2405 O O . ASN A 1 299 ? 22.812 -0.135 -33.682 1.00 92.56 299 ASN A O 1
ATOM 2409 N N . ARG A 1 300 ? 21.914 0.251 -31.651 1.00 93.62 300 ARG A N 1
ATOM 2410 C CA . ARG A 1 300 ? 22.569 -0.880 -30.998 1.00 93.62 300 ARG A CA 1
ATOM 2411 C C . ARG A 1 300 ? 21.562 -1.925 -30.536 1.00 93.62 300 ARG A C 1
ATOM 2413 O O . ARG A 1 300 ? 20.603 -1.630 -29.828 1.00 93.62 300 ARG A O 1
ATOM 2420 N N . TYR A 1 301 ? 21.824 -3.171 -30.897 1.00 94.06 301 TYR A N 1
ATOM 2421 C CA . TYR A 1 301 ? 20.924 -4.298 -30.696 1.00 94.06 301 TYR A CA 1
ATOM 2422 C C . TYR A 1 301 ? 21.590 -5.369 -29.853 1.00 94.06 301 TYR A C 1
ATOM 2424 O O . TYR A 1 301 ? 22.775 -5.660 -30.016 1.00 94.06 301 TYR A O 1
ATOM 2432 N N . TRP A 1 302 ? 20.806 -5.985 -28.976 1.00 94.31 302 TRP A N 1
ATOM 2433 C CA . TRP A 1 302 ? 21.229 -7.149 -28.223 1.00 94.31 302 TRP A CA 1
ATOM 2434 C C . TRP A 1 302 ? 20.624 -8.402 -28.831 1.00 94.31 302 TRP A C 1
ATOM 2436 O O . TRP A 1 302 ? 19.416 -8.630 -28.729 1.00 94.31 302 TRP A O 1
ATOM 2446 N N . VAL A 1 303 ? 21.459 -9.204 -29.481 1.00 93.31 303 VAL A N 1
ATOM 2447 C CA . VAL A 1 303 ? 21.032 -10.428 -30.161 1.00 93.31 303 VAL A CA 1
ATOM 2448 C C . VAL A 1 303 ? 21.740 -11.631 -29.570 1.00 93.31 303 VAL A C 1
ATOM 2450 O O . VAL A 1 303 ? 22.825 -11.504 -29.011 1.00 93.31 303 VAL A O 1
ATOM 2453 N N . PHE A 1 304 ? 21.157 -12.812 -29.716 1.00 91.62 304 PHE A N 1
ATOM 2454 C CA . PHE A 1 304 ? 21.848 -14.045 -29.376 1.00 91.62 304 PHE A CA 1
ATOM 2455 C C . PHE A 1 304 ? 21.560 -15.164 -30.354 1.00 91.62 304 PHE A C 1
ATOM 2457 O O . PHE A 1 304 ? 20.528 -15.195 -31.028 1.00 91.62 304 PHE A O 1
ATOM 2464 N N . ARG A 1 305 ? 22.468 -16.132 -30.349 1.00 88.44 305 ARG A N 1
ATOM 2465 C CA . ARG A 1 305 ? 22.291 -17.430 -30.987 1.00 88.44 305 ARG A CA 1
ATOM 2466 C C . ARG A 1 305 ? 21.920 -18.470 -29.931 1.00 88.44 305 ARG A C 1
ATOM 2468 O O . ARG A 1 305 ? 22.602 -18.570 -28.912 1.00 88.44 305 ARG A O 1
ATOM 2475 N N . SER A 1 306 ? 20.854 -19.237 -30.164 1.00 85.19 306 SER A N 1
ATOM 2476 C CA . SER A 1 306 ? 20.515 -20.425 -29.361 1.00 85.19 306 SER A CA 1
ATOM 2477 C C . SER A 1 306 ? 21.101 -21.673 -30.016 1.00 85.19 306 SER A C 1
ATOM 2479 O O . SER A 1 306 ? 20.904 -21.870 -31.221 1.00 85.19 306 SER A O 1
ATOM 2481 N N . GLY A 1 307 ? 21.794 -22.497 -29.227 1.00 72.12 307 GLY A N 1
ATOM 2482 C CA . GLY A 1 307 ? 22.148 -23.872 -29.594 1.00 72.12 307 GLY A CA 1
ATOM 2483 C C . GLY A 1 307 ? 23.621 -24.158 -29.877 1.00 72.12 307 GLY A C 1
ATOM 2484 O O . GLY A 1 307 ? 24.450 -23.264 -30.075 1.00 72.12 307 GLY A O 1
ATOM 2485 N N . HIS A 1 308 ? 23.944 -25.457 -29.872 1.00 59.28 308 HIS A N 1
ATOM 2486 C CA . HIS A 1 308 ? 25.295 -25.968 -30.099 1.00 59.28 308 HIS A CA 1
ATOM 2487 C C . HIS A 1 308 ? 25.733 -25.804 -31.562 1.00 59.28 308 HIS A C 1
ATOM 2489 O O . HIS A 1 308 ? 24.957 -25.991 -32.494 1.00 59.28 308 HIS A O 1
ATOM 2495 N N . TYR A 1 309 ? 27.028 -25.538 -31.755 1.00 49.53 309 TYR A N 1
ATOM 2496 C CA . TYR A 1 309 ? 27.685 -25.308 -33.050 1.00 49.53 309 TYR A CA 1
ATOM 2497 C C . TYR A 1 309 ? 27.464 -26.389 -34.124 1.00 49.53 309 TYR A C 1
ATOM 2499 O O . TYR A 1 309 ? 27.700 -26.133 -35.301 1.00 49.53 309 TYR A O 1
ATOM 2507 N N . GLN A 1 310 ? 27.053 -27.597 -33.732 1.00 49.38 310 GLN A N 1
ATOM 2508 C CA . GLN A 1 310 ? 26.992 -28.771 -34.606 1.00 49.38 310 GLN A CA 1
ATOM 2509 C C . GLN A 1 310 ? 25.599 -29.046 -35.191 1.00 49.38 310 GLN A C 1
ATOM 2511 O O . GLN A 1 310 ? 25.470 -29.900 -36.068 1.00 49.38 310 GLN A O 1
ATOM 2516 N N . GLU A 1 311 ? 24.562 -28.317 -34.770 1.00 50.47 311 GLU A N 1
ATOM 2517 C CA . GLU A 1 311 ? 23.216 -28.494 -35.312 1.00 50.47 311 GLU A CA 1
ATOM 2518 C C . GLU A 1 311 ? 22.895 -27.432 -36.371 1.00 50.47 311 GLU A C 1
ATOM 2520 O O . GLU A 1 311 ? 23.050 -26.232 -36.156 1.00 50.47 311 GLU A O 1
ATOM 2525 N N . ARG A 1 312 ? 22.373 -27.872 -37.526 1.00 49.97 312 ARG A N 1
ATOM 2526 C CA . ARG A 1 312 ? 21.919 -27.034 -38.662 1.00 49.97 312 ARG A CA 1
ATOM 2527 C C . ARG A 1 312 ? 20.801 -26.027 -38.319 1.00 49.97 312 ARG A C 1
ATOM 2529 O O . ARG A 1 312 ? 20.319 -25.339 -39.212 1.00 49.97 312 ARG A O 1
ATOM 2536 N N . ASN A 1 313 ? 20.390 -25.944 -37.055 1.00 53.91 313 ASN A N 1
ATOM 2537 C CA . ASN A 1 313 ? 19.233 -25.201 -36.564 1.00 53.91 313 ASN A CA 1
ATOM 2538 C C . ASN A 1 313 ? 19.611 -24.084 -35.577 1.00 53.91 313 ASN A C 1
ATOM 2540 O O . ASN A 1 313 ? 18.799 -23.744 -34.717 1.00 53.91 313 ASN A O 1
ATOM 2544 N N . SER A 1 314 ? 20.809 -23.500 -35.680 1.00 67.00 314 SER A N 1
ATOM 2545 C CA . SER A 1 314 ? 21.146 -22.320 -34.881 1.00 67.00 314 SER A CA 1
ATOM 2546 C C . SER A 1 314 ? 20.197 -21.167 -35.230 1.00 67.00 314 SER A C 1
ATOM 2548 O O . SER A 1 314 ? 20.169 -20.650 -36.349 1.00 67.00 314 SER A O 1
ATOM 2550 N N . ARG A 1 315 ? 19.347 -20.801 -34.269 1.00 84.75 315 ARG A N 1
ATOM 2551 C CA . ARG A 1 315 ? 18.368 -19.721 -34.426 1.00 84.75 315 ARG A CA 1
ATOM 2552 C C . ARG A 1 315 ? 18.895 -18.470 -33.756 1.00 84.75 315 ARG A C 1
ATOM 2554 O O . ARG A 1 315 ? 19.386 -18.522 -32.627 1.00 84.75 315 ARG A O 1
ATOM 2561 N N . TRP A 1 316 ? 18.764 -17.362 -34.467 1.00 89.62 316 TRP A N 1
ATOM 2562 C CA . TRP A 1 316 ? 19.113 -16.048 -33.966 1.00 89.62 316 TRP A CA 1
ATOM 2563 C C . TRP A 1 316 ? 17.870 -15.337 -33.473 1.00 89.62 316 TRP A C 1
ATOM 2565 O O . TRP A 1 316 ? 16.800 -15.429 -34.079 1.00 89.62 316 TRP A O 1
ATOM 2575 N N . PHE A 1 317 ? 18.033 -14.628 -32.368 1.00 92.38 317 PHE A N 1
ATOM 2576 C CA . PHE A 1 317 ? 16.972 -13.863 -31.750 1.00 92.38 317 PHE A CA 1
ATOM 2577 C C . PHE A 1 317 ? 17.483 -12.485 -31.376 1.00 92.38 317 PHE A C 1
ATOM 2579 O O . PHE A 1 317 ? 18.626 -12.335 -30.947 1.00 92.38 317 PHE A O 1
ATOM 2586 N N . ILE A 1 318 ? 16.612 -11.495 -31.485 1.00 94.12 318 ILE A N 1
ATOM 2587 C CA . ILE A 1 318 ? 16.790 -10.209 -30.831 1.00 94.12 318 ILE A CA 1
ATOM 2588 C C . ILE A 1 318 ? 16.145 -10.268 -29.448 1.00 94.12 318 ILE A C 1
ATOM 2590 O O . ILE A 1 318 ? 15.051 -10.807 -29.277 1.00 94.12 318 ILE A O 1
ATOM 2594 N N . HIS A 1 319 ? 16.849 -9.753 -28.446 1.00 94.06 319 HIS A N 1
ATOM 2595 C CA . HIS A 1 319 ? 16.404 -9.765 -27.057 1.00 94.06 319 HIS A CA 1
ATOM 2596 C C . HIS A 1 319 ? 16.256 -8.358 -26.478 1.00 94.06 319 HIS A C 1
ATOM 2598 O O . HIS A 1 319 ? 15.496 -8.179 -25.534 1.00 94.06 319 HIS A O 1
ATOM 2604 N N . GLY A 1 320 ? 16.927 -7.348 -27.030 1.00 94.56 320 GLY A N 1
ATOM 2605 C CA . GLY A 1 320 ? 16.742 -5.982 -26.554 1.00 94.56 320 GLY A CA 1
ATOM 2606 C C . GLY A 1 320 ? 17.448 -4.914 -27.373 1.00 94.56 320 GLY A C 1
ATOM 2607 O O . GLY A 1 320 ? 18.166 -5.212 -28.330 1.00 94.56 320 GLY A O 1
ATOM 2608 N N . PHE A 1 321 ? 17.243 -3.668 -26.955 1.00 94.25 321 PHE A N 1
ATOM 2609 C CA . PHE A 1 321 ? 17.704 -2.465 -27.642 1.00 94.25 321 PHE A CA 1
ATOM 2610 C C . PHE A 1 321 ? 18.512 -1.577 -26.692 1.00 94.25 321 PHE A C 1
ATOM 2612 O O . PHE A 1 321 ? 18.113 -1.296 -25.555 1.00 94.25 321 PHE A O 1
ATOM 2619 N N . PHE A 1 322 ? 19.672 -1.134 -27.165 1.00 88.56 322 PHE A N 1
ATOM 2620 C CA . PHE A 1 322 ? 20.485 -0.120 -26.511 1.00 88.56 322 PHE A CA 1
ATOM 2621 C C . PHE A 1 322 ? 20.179 1.225 -27.178 1.00 88.56 322 PHE A C 1
ATOM 2623 O O . PHE A 1 322 ? 20.190 1.308 -28.405 1.00 88.56 322 PHE A O 1
ATOM 2630 N N . ALA A 1 323 ? 19.881 2.243 -26.364 1.00 74.06 323 ALA A N 1
ATOM 2631 C CA . ALA A 1 323 ? 19.527 3.588 -26.826 1.00 74.06 323 ALA A CA 1
ATOM 2632 C C . ALA A 1 323 ? 20.587 4.242 -27.722 1.00 74.06 323 ALA A C 1
ATOM 2634 O O . ALA A 1 323 ? 21.798 3.895 -27.587 1.00 74.06 323 ALA A O 1
#

Mean predicted aligned error: 12.66 Å

Sequence (323 aa):
MALRLEQATVQRLHKLGLDKIGKFIQMPRSVLRRRFGEALLLKLGQALGTEEEAITPLVLVPPYEERLPCLEPIRTKTAIEIAITKLLELLCLRLSTEGLGLRHAVLKGYRLDGKLTQVQIGTNQPSHLVPHLFKLFELKVASIAPGLGIELLVLTATKVEPVLIHQEKLWNGKPGLEDQSLAQLLDRLAGKIGPQAIRRYLPQAQYWPERSLRPAVSLNEQSEDIWQSANPRPIELLNKPEPIQVTAPIPDYPPLNFRYQDELHLIKKADGPERIEREWWLERGEHRDYYVLEDEKGNRYWVFRSGHYQERNSRWFIHGFFA

Foldseek 3Di:
DQLPDDPVLCVQCVVVVNNDCVVPLPPDPVVCCVRRNDSSVQSSCCVVVNHDDDDDDDDDDFPQKDKDFDPDFDQDLVVVLVVLLVSLVVRLVVQVVVQKFFAKKKKWFQAPVRDIDIDMAGFQAGHSDSVLVSLLVNLCSVVGHQDNGTRMMMMGRPDMDGDDPDPDPPDDDPDDLPDPVVRSVLRNCCSPVNNVVDWDWDADPALPPLPRIDTDPGSPDHDPDDDDPPDDDAPFFDNDWAFKAFACPALPDDGQWIADPNDIFGFDDKDWQPWADPPVVPDDAWIWGWMWTQGPVRWIWIKTWTDDPPDPDTIITTTHTHD

Secondary structure (DSSP, 8-state):
-TT---HHHHHHHHHTT--SGGGTTTS-HHHHHHHH-HHHHHHHHHHHTSS--------PPPSSEEEEEEEEEE-SHHHHHHHHHHHHHHHHHHHHHTTEEEEEEEEEEEETTS-EEEEEEEEEEEE--HHHHHHHHHHHHTT---TT-EEEEEEEEEEEEE---PPPPSS-PPP-TT-HHHHHHHHHHHHHH-GGG---EEE-S-SSGGGSEEE-SSTT---SSPP--SSPPPSEEEEEEEEEEEE-SSTTSPPSEEEETTEEEEEEEEEEEEEE---TTT-----EEEEEEEETTS-EEEEEEES-TTSTT-EEEEEEEE-

Solvent-accessible surface area (backbone atoms only — not comparable to full-atom values): 19102 Å² total; per-residue (Å²): 124,91,60,75,65,58,68,72,56,53,53,54,34,46,77,70,72,46,77,48,67,84,77,52,72,82,53,62,66,69,61,49,35,76,74,63,36,62,68,55,54,52,34,50,27,38,75,68,66,77,36,90,72,87,81,78,78,86,76,78,77,70,93,45,63,38,76,47,76,40,95,61,58,41,67,49,71,67,54,51,52,54,51,52,50,53,45,37,49,58,49,23,53,55,30,50,77,71,44,27,9,42,35,27,38,40,40,38,35,38,24,78,85,76,47,77,39,78,51,74,48,64,50,80,52,48,43,48,53,49,76,61,57,47,56,57,48,59,76,46,50,85,74,58,75,40,81,93,5,27,36,33,42,34,42,32,53,81,34,70,41,72,46,79,82,71,78,78,66,94,58,93,64,79,79,58,89,83,30,64,70,57,40,55,48,50,34,52,48,28,75,72,70,38,64,85,74,64,82,52,76,36,48,35,98,42,82,46,78,92,52,27,52,42,78,49,93,47,87,82,66,78,61,92,47,71,76,75,72,90,64,82,74,50,83,46,67,49,97,63,63,42,81,37,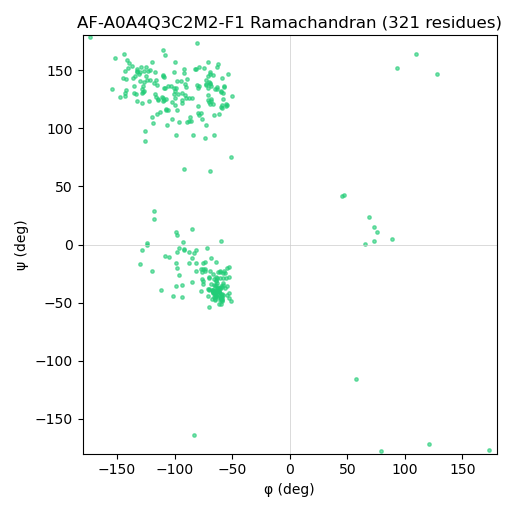52,66,50,50,96,45,96,91,48,75,53,50,30,39,37,54,98,89,43,78,44,51,49,70,46,72,48,74,74,50,74,42,61,51,60,70,91,82,44,86,70,64,39,35,40,30,34,45,36,26,30,78,88,66,52,30,36,35,32,32,38,41,54,62,96,86,51,101,71,63,44,38,27,42,37,28,37,37,129